Protein AF-A0A7W1ZPS2-F1 (afdb_monomer)

Mean predicted aligned error: 9.19 Å

Secondary structure (DSSP, 8-state):
-----THHHHHHHHHHHHHHHHHHSHHHHHHTHHHHHHHHHHHHHHHHHHHHHHHHHHTTS-GGGHHHHHHHHHHHHHHHHHHHHHHHHHHHHHHHHHHHHHHHHHHHHHHHHHTT------SSEEEE-SSSPEEEEEPTT-BTTBEEEEEEETT-THHHHHHSTT----TTTS-HHHHTTTEETTEEEEEEEEEETTEEEEEE-

Structure (mmCIF, N/CA/C/O backbone):
data_AF-A0A7W1ZPS2-F1
#
_entry.id   AF-A0A7W1ZPS2-F1
#
loop_
_atom_site.group_PDB
_atom_site.id
_atom_site.type_symbol
_atom_site.label_atom_id
_atom_site.label_alt_id
_atom_site.label_comp_id
_atom_site.label_asym_id
_atom_site.label_entity_id
_atom_site.label_seq_id
_atom_site.pdbx_PDB_ins_code
_atom_site.Cartn_x
_atom_site.Cartn_y
_atom_site.Cartn_z
_atom_site.occupancy
_atom_site.B_iso_or_equiv
_atom_site.auth_seq_id
_atom_site.auth_comp_id
_atom_site.auth_asym_id
_atom_site.auth_atom_id
_atom_site.pdbx_PDB_model_num
ATOM 1 N N . MET A 1 1 ? -41.459 4.592 31.901 1.00 47.53 1 MET A N 1
ATOM 2 C CA . MET A 1 1 ? -40.151 4.374 31.240 1.00 47.53 1 MET A CA 1
ATOM 3 C C . MET A 1 1 ? -39.848 5.592 30.375 1.00 47.53 1 MET A C 1
ATOM 5 O O . MET A 1 1 ? -40.521 5.786 29.376 1.00 47.53 1 MET A O 1
ATOM 9 N N . LYS A 1 2 ? -38.935 6.479 30.798 1.00 54.19 2 LYS A N 1
ATOM 10 C CA . LYS A 1 2 ? -38.535 7.654 30.001 1.00 54.19 2 LYS A CA 1
ATOM 11 C C . LYS A 1 2 ? -37.605 7.180 28.884 1.00 54.19 2 LYS A C 1
ATOM 13 O O . LYS A 1 2 ? -36.592 6.547 29.180 1.00 54.19 2 LYS A O 1
ATOM 18 N N . ASN A 1 3 ? -37.982 7.452 27.635 1.00 57.19 3 ASN A N 1
ATOM 19 C CA . ASN A 1 3 ? -37.195 7.144 26.443 1.00 57.19 3 ASN A CA 1
ATOM 20 C C . ASN A 1 3 ? -35.738 7.554 26.668 1.00 57.19 3 ASN A C 1
ATOM 22 O O . ASN A 1 3 ? -35.458 8.714 26.973 1.00 57.19 3 ASN A O 1
ATOM 26 N N . ALA A 1 4 ? -34.813 6.600 26.546 1.00 55.88 4 ALA A N 1
ATOM 27 C CA . ALA A 1 4 ? -33.403 6.942 26.470 1.00 55.88 4 ALA A CA 1
ATOM 28 C C . ALA A 1 4 ? -33.228 7.944 25.312 1.00 55.88 4 ALA A C 1
ATOM 30 O O . ALA A 1 4 ? -33.821 7.743 24.246 1.00 55.88 4 ALA A O 1
ATOM 3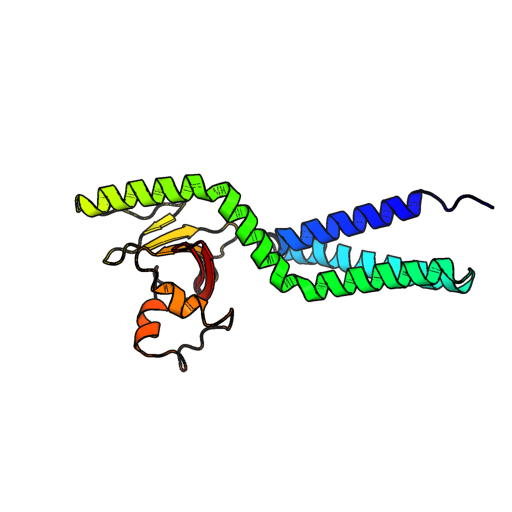1 N N . PRO A 1 5 ? -32.490 9.045 25.510 1.00 60.16 5 PRO A N 1
ATOM 32 C CA . PRO A 1 5 ? -32.446 10.110 24.527 1.00 60.16 5 PRO A CA 1
ATOM 33 C C . PRO A 1 5 ? -31.727 9.598 23.274 1.00 60.16 5 PRO A C 1
ATOM 35 O O . PRO A 1 5 ? -30.564 9.197 23.326 1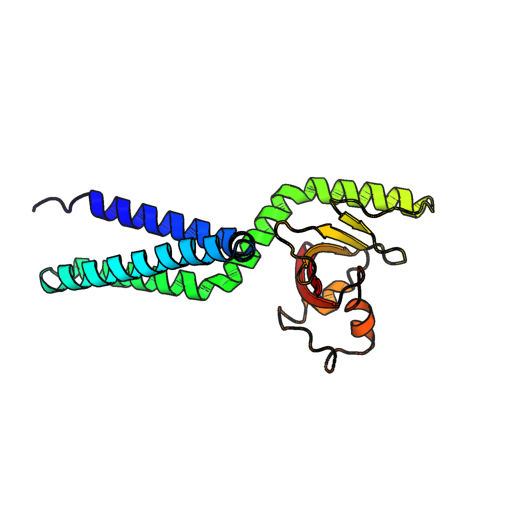.00 60.16 5 PRO A O 1
ATOM 38 N N . LYS A 1 6 ? -32.441 9.603 22.140 1.00 72.94 6 LYS A N 1
ATOM 39 C CA . LYS A 1 6 ? -31.954 9.187 20.810 1.00 72.94 6 LYS A CA 1
ATOM 40 C C . LYS A 1 6 ? -30.629 9.865 20.411 1.00 72.94 6 LYS A C 1
ATOM 42 O O . LYS A 1 6 ? -29.898 9.334 19.584 1.00 72.94 6 LYS A O 1
ATOM 47 N N . SER A 1 7 ? -30.295 10.993 21.038 1.00 74.69 7 SER A N 1
ATOM 48 C CA . SER A 1 7 ? -29.053 11.743 20.836 1.00 74.69 7 SER A CA 1
ATOM 49 C C . SER A 1 7 ? -27.778 10.960 21.174 1.00 74.69 7 SER A C 1
ATOM 51 O O . SER A 1 7 ? -26.766 11.162 20.512 1.00 74.69 7 SER A O 1
ATOM 53 N N . TYR A 1 8 ? -27.802 10.034 22.140 1.00 71.69 8 TYR A N 1
ATOM 54 C CA . TYR A 1 8 ? -26.591 9.288 22.515 1.00 71.69 8 TYR A CA 1
ATOM 55 C C . TYR A 1 8 ? -26.181 8.255 21.454 1.00 71.69 8 TYR A C 1
ATOM 57 O O . TYR A 1 8 ? -25.002 8.113 21.142 1.00 71.69 8 TYR A O 1
ATOM 65 N N . LEU A 1 9 ? -27.161 7.574 20.847 1.00 74.56 9 LEU A N 1
ATOM 66 C CA . LEU A 1 9 ? -26.912 6.614 19.765 1.00 74.56 9 LEU A CA 1
ATOM 67 C C . LEU A 1 9 ? -26.313 7.297 18.535 1.00 74.56 9 LEU A C 1
ATOM 69 O O . LEU A 1 9 ? -25.398 6.757 17.918 1.00 74.56 9 LEU A O 1
ATOM 73 N N . LEU A 1 10 ? -26.795 8.501 18.219 1.00 81.44 10 LEU A N 1
ATOM 74 C CA . LEU A 1 10 ? -26.265 9.297 17.120 1.00 81.44 10 LEU A CA 1
ATOM 75 C C . LEU A 1 10 ? -24.793 9.667 17.353 1.00 81.44 10 LEU A C 1
ATOM 77 O O . LEU A 1 10 ? -23.979 9.473 16.457 1.00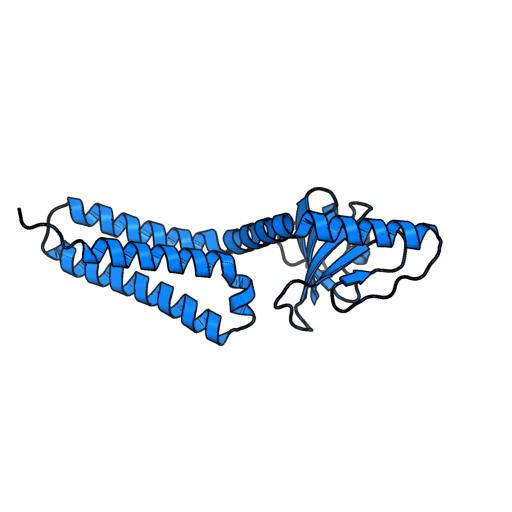 81.44 10 LEU A O 1
ATOM 81 N N . LEU A 1 11 ? -24.433 10.126 18.559 1.00 78.31 11 LEU A N 1
ATOM 82 C CA . LEU A 1 11 ? -23.049 10.491 18.898 1.00 78.31 11 LEU A CA 1
ATOM 83 C C . LEU A 1 11 ? -22.076 9.318 18.743 1.00 78.31 11 LEU A C 1
ATOM 85 O O . LEU A 1 11 ? -20.986 9.486 18.203 1.00 78.31 11 LEU A O 1
ATOM 89 N N . ILE A 1 12 ? -22.477 8.121 19.172 1.00 75.31 12 ILE A N 1
ATOM 90 C CA . ILE A 1 12 ? -21.643 6.922 19.033 1.00 75.31 12 ILE A CA 1
ATOM 91 C C . ILE A 1 12 ? -21.513 6.504 17.578 1.00 75.31 12 ILE A C 1
ATOM 93 O O . ILE A 1 12 ? -20.422 6.147 17.150 1.00 75.31 12 ILE A O 1
ATOM 97 N N . PHE A 1 13 ? -22.606 6.546 16.816 1.00 82.38 13 PHE A N 1
ATOM 98 C CA . PHE A 1 13 ? -22.560 6.203 15.401 1.00 82.38 13 PHE A CA 1
ATOM 99 C C . PHE A 1 13 ? -21.626 7.146 14.634 1.00 82.38 13 PHE A C 1
ATOM 101 O O . PHE A 1 13 ? -20.779 6.686 13.873 1.00 82.38 13 PHE A O 1
ATOM 108 N N . VAL A 1 14 ? -21.718 8.452 14.904 1.00 83.12 14 VAL A N 1
ATOM 109 C CA . VAL A 1 14 ? -20.810 9.463 14.345 1.00 83.12 14 VAL A CA 1
ATOM 110 C C . VAL A 1 14 ? -19.362 9.183 14.755 1.00 83.12 14 VAL A C 1
ATOM 112 O O . VAL A 1 14 ? -18.475 9.200 13.905 1.00 83.12 14 VAL A O 1
ATOM 115 N N . TRP A 1 15 ? -19.115 8.860 16.028 1.00 82.75 15 TRP A N 1
ATOM 116 C CA . TRP A 1 15 ? -17.775 8.525 16.512 1.00 82.75 15 TRP A CA 1
ATOM 117 C C . TRP A 1 15 ? -17.207 7.261 15.853 1.00 82.75 15 TRP A C 1
ATOM 119 O O . TRP A 1 15 ? -16.059 7.269 15.408 1.00 82.75 15 TRP A O 1
ATOM 129 N N . LEU A 1 16 ? -18.000 6.192 15.734 1.00 80.06 16 LEU A N 1
ATOM 130 C CA . LEU A 1 16 ? -17.596 4.950 15.068 1.00 80.06 16 LEU A CA 1
ATOM 131 C C . LEU A 1 16 ? -17.301 5.182 13.586 1.00 80.06 16 LEU A C 1
ATOM 133 O O . LEU A 1 16 ? -16.288 4.698 13.088 1.00 80.06 16 LEU A O 1
ATOM 137 N N . PHE A 1 17 ? -18.147 5.950 12.897 1.00 84.38 17 PHE A N 1
ATOM 138 C CA . PHE A 1 17 ? -17.939 6.306 11.497 1.00 84.38 17 PHE A CA 1
ATOM 139 C C . PHE A 1 17 ? -16.634 7.086 11.307 1.00 84.38 17 PHE A C 1
ATOM 141 O O . PHE A 1 17 ? -15.824 6.738 10.450 1.00 84.38 17 PHE A O 1
ATOM 148 N N . PHE A 1 18 ? -16.388 8.096 12.146 1.00 81.25 18 PHE A N 1
ATOM 149 C CA . PHE A 1 18 ? -15.165 8.893 12.073 1.00 81.25 18 PHE A CA 1
ATOM 150 C C . PHE A 1 18 ? -13.920 8.069 12.430 1.00 81.25 18 PHE A C 1
ATOM 152 O O . PHE A 1 18 ? -12.888 8.193 11.774 1.00 81.25 18 PHE A O 1
ATOM 159 N N . SER A 1 19 ? -14.033 7.167 13.409 1.00 76.81 19 SER A N 1
ATOM 160 C CA . SER A 1 19 ? -12.972 6.220 13.770 1.00 76.81 19 SER A CA 1
ATOM 161 C C . SER A 1 19 ? -12.640 5.282 12.611 1.00 76.81 19 SER A C 1
ATOM 163 O O . SER A 1 19 ? -11.468 5.075 12.310 1.00 76.81 19 SER A O 1
ATOM 165 N N . LEU A 1 20 ? -13.661 4.755 11.926 1.00 80.12 20 LEU A N 1
ATOM 166 C CA . LEU A 1 20 ? -13.495 3.898 10.753 1.00 80.12 20 LEU A CA 1
ATOM 167 C C . LEU A 1 20 ? -12.869 4.661 9.579 1.00 80.12 20 LEU A C 1
ATOM 169 O O . LEU A 1 20 ? -11.980 4.136 8.916 1.00 80.12 20 LEU A O 1
ATOM 173 N N . ALA A 1 21 ? -13.281 5.907 9.340 1.00 78.06 21 ALA A N 1
ATOM 174 C CA . ALA A 1 21 ? -12.668 6.748 8.318 1.00 78.06 21 ALA A CA 1
ATOM 175 C C . ALA A 1 21 ? -11.185 7.012 8.634 1.00 78.06 21 ALA A C 1
ATOM 177 O O . ALA A 1 21 ? -10.324 6.756 7.796 1.00 78.06 21 ALA A O 1
ATOM 178 N N . CYS A 1 22 ? -10.862 7.426 9.863 1.00 76.31 22 CYS A N 1
ATOM 179 C CA . CYS A 1 22 ? -9.476 7.636 10.294 1.00 76.31 22 CYS A CA 1
ATOM 180 C C . CYS A 1 22 ? -8.633 6.355 10.184 1.00 76.31 22 CYS A C 1
ATOM 182 O O . CYS A 1 22 ? -7.457 6.423 9.844 1.00 76.31 22 CYS A O 1
ATOM 184 N N . PHE A 1 23 ? -9.241 5.193 10.434 1.00 74.12 23 PHE A N 1
ATOM 185 C CA . PHE A 1 23 ? -8.616 3.879 10.292 1.00 74.12 23 PHE A CA 1
ATOM 186 C C . PHE A 1 23 ? -8.322 3.496 8.835 1.00 74.12 23 PHE A C 1
ATOM 188 O O . PHE A 1 23 ? -7.293 2.892 8.552 1.00 74.12 23 PHE A O 1
ATOM 195 N N . ILE A 1 24 ? -9.213 3.834 7.899 1.00 71.62 24 ILE A N 1
ATOM 196 C CA . ILE A 1 24 ? -9.021 3.552 6.467 1.00 71.62 24 ILE A CA 1
ATOM 197 C C . ILE A 1 24 ? -7.974 4.497 5.859 1.00 71.62 24 ILE A C 1
ATOM 199 O O . ILE A 1 24 ? -7.186 4.081 5.010 1.00 71.62 24 ILE A O 1
ATOM 203 N N . PHE A 1 25 ? -7.949 5.758 6.301 1.00 72.38 25 PHE A N 1
ATOM 204 C CA . PHE A 1 25 ? -7.093 6.813 5.747 1.00 72.38 25 PHE A CA 1
ATOM 205 C C . PHE A 1 25 ? -5.853 7.121 6.594 1.00 72.38 25 PHE A C 1
ATOM 207 O O . PHE A 1 25 ? -5.193 8.134 6.366 1.00 72.38 25 PHE A O 1
ATOM 214 N N . SER A 1 26 ? -5.497 6.264 7.554 1.00 72.06 26 SER A N 1
ATOM 215 C CA . SER A 1 26 ? -4.405 6.540 8.494 1.00 72.06 26 SER A CA 1
ATOM 216 C C . SER A 1 26 ? -3.068 6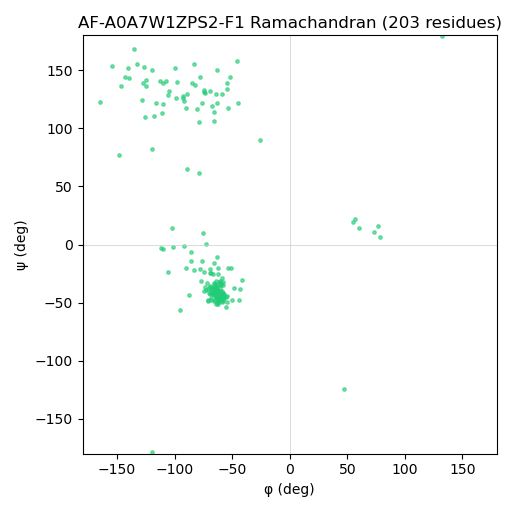.800 7.816 1.00 72.06 26 SER A C 1
ATOM 218 O O . SER A 1 26 ? -2.317 7.649 8.279 1.00 72.06 26 SER A O 1
ATOM 220 N N . HIS A 1 27 ? -2.779 6.125 6.705 1.00 66.31 27 HIS A N 1
ATOM 221 C CA . HIS A 1 27 ? -1.539 6.337 5.964 1.00 66.31 27 HIS A CA 1
ATOM 222 C C . HIS A 1 27 ? -1.454 7.741 5.347 1.00 66.31 27 HIS A C 1
ATOM 224 O O . HIS A 1 27 ? -0.466 8.434 5.541 1.00 66.31 27 HIS A O 1
ATOM 230 N N . GLU A 1 28 ? -2.505 8.189 4.658 1.00 67.69 28 GLU A N 1
ATOM 231 C CA . GLU A 1 28 ? -2.569 9.528 4.046 1.00 67.69 28 GLU A CA 1
ATOM 232 C C . GLU A 1 28 ? -2.534 10.628 5.115 1.00 67.69 28 GLU A C 1
ATOM 234 O O . GLU A 1 28 ? -1.894 11.667 4.958 1.00 67.69 28 GLU A O 1
ATOM 239 N N . LEU A 1 29 ? -3.204 10.376 6.243 1.00 66.94 29 LEU A N 1
ATOM 240 C CA . LEU A 1 29 ? -3.208 11.281 7.383 1.00 66.94 29 LEU A CA 1
ATOM 241 C C . LEU A 1 29 ? -1.827 11.386 8.031 1.00 66.94 29 LEU A C 1
ATOM 243 O O . LEU A 1 29 ? -1.463 12.473 8.460 1.00 66.94 29 LEU A O 1
ATOM 247 N N . LEU A 1 30 ? -1.053 10.298 8.114 1.00 65.44 30 LEU A N 1
ATOM 248 C CA . LEU A 1 30 ? 0.286 10.313 8.722 1.00 65.44 30 LEU A CA 1
ATOM 249 C C . LEU A 1 30 ? 1.267 11.204 7.958 1.00 65.44 30 LEU A C 1
ATOM 251 O O . LEU A 1 30 ? 2.132 11.824 8.572 1.00 65.44 30 LEU A O 1
ATOM 255 N N . VAL A 1 31 ? 1.095 11.307 6.643 1.00 63.69 31 VAL A N 1
ATOM 256 C CA . VAL A 1 31 ? 1.881 12.203 5.785 1.00 63.69 31 VAL A CA 1
ATOM 257 C C . VAL A 1 31 ? 1.588 13.658 6.140 1.00 63.69 31 VAL A C 1
ATOM 259 O O . VAL A 1 31 ? 2.491 14.484 6.247 1.00 63.69 31 VAL A O 1
ATOM 262 N N . MET A 1 32 ? 0.324 13.959 6.433 1.00 73.31 32 MET A N 1
ATOM 263 C CA . MET A 1 32 ? -0.092 15.217 7.043 1.00 73.31 32 MET A CA 1
ATOM 264 C C . MET A 1 32 ? -0.067 15.100 8.569 1.00 73.31 32 MET A C 1
ATOM 266 O O . MET A 1 32 ? -1.111 15.194 9.219 1.00 73.31 32 MET A O 1
ATOM 270 N N . TRP A 1 33 ? 1.120 14.907 9.153 1.00 66.75 33 TRP A N 1
ATOM 271 C CA . TRP A 1 33 ? 1.285 14.608 10.582 1.00 66.75 33 TRP A CA 1
ATOM 272 C C . TRP A 1 33 ? 0.412 15.449 11.549 1.00 66.75 33 TRP A C 1
ATOM 274 O O . TRP A 1 33 ? -0.132 14.852 12.482 1.00 66.75 33 TRP A O 1
ATOM 284 N N . PRO A 1 34 ? 0.159 16.768 11.350 1.00 74.44 34 PRO A N 1
ATOM 285 C CA . PRO A 1 34 ? -0.708 17.531 12.250 1.00 74.44 34 PRO A CA 1
ATOM 286 C C . PRO A 1 34 ? -2.179 17.111 12.139 1.00 74.44 34 PRO A C 1
ATOM 288 O O . PRO A 1 34 ? -2.896 17.064 13.138 1.00 74.44 34 PRO A O 1
ATOM 291 N N . VAL A 1 35 ? -2.629 16.772 10.928 1.00 73.88 35 VAL A N 1
ATOM 292 C CA . VAL A 1 35 ? -3.992 16.303 10.650 1.00 73.88 35 VAL A CA 1
ATOM 293 C C . VAL A 1 35 ? -4.186 14.905 11.227 1.00 73.88 35 VAL A C 1
ATOM 295 O O . VAL A 1 35 ? -5.203 14.666 11.872 1.00 73.88 35 VAL A O 1
ATOM 298 N N . ALA A 1 36 ? -3.199 14.010 11.096 1.00 73.06 36 ALA A N 1
ATOM 299 C CA . ALA A 1 36 ? -3.213 12.731 11.807 1.00 73.06 36 ALA A CA 1
ATOM 300 C C . ALA A 1 36 ? -3.360 12.934 13.317 1.00 73.06 36 ALA A C 1
ATOM 302 O O . ALA A 1 36 ? -4.280 12.378 13.916 1.00 73.06 36 ALA A O 1
ATOM 303 N N . VAL A 1 37 ? -2.501 13.750 13.935 1.00 76.19 37 VAL A N 1
ATOM 304 C CA . VAL A 1 37 ? -2.561 14.008 15.382 1.00 76.19 37 VAL A CA 1
ATOM 305 C C . VAL A 1 37 ? -3.927 14.565 15.789 1.00 76.19 37 VAL A C 1
ATOM 307 O O . VAL A 1 37 ? -4.499 14.096 16.771 1.00 76.19 37 VAL A O 1
ATOM 310 N N . ALA A 1 38 ? -4.497 15.497 15.021 1.00 79.56 38 ALA A N 1
ATOM 311 C CA . ALA A 1 38 ? -5.823 16.049 15.290 1.00 79.56 38 ALA A CA 1
ATOM 312 C C . ALA A 1 38 ? -6.941 14.999 15.152 1.00 79.56 38 ALA A C 1
ATOM 314 O O . ALA A 1 38 ? -7.777 14.859 16.049 1.00 79.56 38 ALA A O 1
ATOM 315 N N . CYS A 1 39 ? -6.950 14.229 14.061 1.00 77.50 39 CYS A N 1
ATOM 316 C CA . CYS A 1 39 ? -7.939 13.184 13.803 1.00 77.50 39 CYS A CA 1
ATOM 317 C C . CYS A 1 39 ? -7.882 12.080 14.863 1.00 77.50 39 CYS A C 1
ATOM 319 O O . CYS A 1 39 ? -8.898 11.759 15.482 1.00 77.50 39 CYS A O 1
ATOM 321 N N . PHE A 1 40 ? -6.692 11.541 15.132 1.00 76.06 40 PHE A N 1
ATOM 322 C CA . PHE A 1 40 ? -6.510 10.477 16.116 1.00 76.06 40 PHE A CA 1
ATOM 323 C C . PHE A 1 40 ? -6.691 10.971 17.541 1.00 76.06 40 PHE A C 1
ATOM 325 O O . PHE A 1 40 ? -7.334 10.288 18.334 1.00 76.06 40 PHE A O 1
ATOM 332 N N . GLY A 1 41 ? -6.218 12.179 17.846 1.00 80.62 41 GLY A N 1
ATOM 333 C CA . GLY A 1 41 ? -6.474 12.843 19.117 1.00 80.62 41 GLY A CA 1
ATOM 334 C C . GLY A 1 41 ? -7.972 12.981 19.372 1.00 80.62 41 GLY A C 1
ATOM 335 O O . GLY A 1 41 ? -8.446 12.599 20.436 1.00 80.62 41 GLY A O 1
ATOM 336 N N . THR A 1 42 ? -8.743 13.419 18.376 1.00 80.44 42 THR A N 1
ATOM 337 C CA . THR A 1 42 ? -10.199 13.585 18.505 1.00 80.44 42 THR A CA 1
ATOM 338 C C . THR A 1 42 ? -10.919 12.244 18.653 1.00 80.44 42 THR A C 1
ATOM 340 O O . THR A 1 42 ? -11.803 12.119 19.500 1.00 80.44 42 THR A O 1
ATOM 343 N N . VAL A 1 43 ? -10.525 11.215 17.894 1.00 80.50 43 VAL A N 1
ATOM 344 C CA . VAL A 1 43 ? -11.075 9.856 18.044 1.00 80.50 43 VAL A CA 1
ATOM 345 C C . VAL A 1 43 ? -10.782 9.301 19.439 1.00 80.50 43 VAL A C 1
ATOM 347 O O . VAL A 1 43 ? -11.692 8.793 20.097 1.00 80.50 43 VAL A O 1
ATOM 350 N N . TYR A 1 44 ? -9.543 9.433 19.914 1.00 80.31 44 TYR A N 1
ATOM 351 C CA . TYR A 1 44 ? -9.111 8.877 21.193 1.00 80.31 44 TYR A CA 1
ATOM 352 C C . TYR A 1 44 ? -9.726 9.626 22.379 1.00 80.31 44 TYR A C 1
ATOM 354 O O . TYR A 1 44 ? -10.304 9.001 23.267 1.00 80.31 44 TYR A O 1
ATOM 362 N N . LEU A 1 45 ? -9.682 10.963 22.368 1.00 83.81 45 LEU A N 1
ATOM 363 C CA . LEU A 1 45 ? -10.303 11.805 23.394 1.00 83.81 45 LEU A CA 1
ATOM 364 C C . LEU A 1 45 ? -11.828 11.667 23.386 1.00 83.81 45 LEU A C 1
ATOM 366 O O . LEU A 1 45 ? -12.436 11.602 24.451 1.00 83.81 45 LEU A O 1
ATOM 370 N N . GLY A 1 46 ? -12.447 11.555 22.207 1.00 80.19 46 GLY A N 1
ATOM 371 C CA . GLY A 1 46 ? -13.878 11.289 22.067 1.00 80.19 46 GLY A CA 1
ATOM 372 C C . GLY A 1 46 ? -14.274 9.931 22.650 1.00 80.19 46 GLY A C 1
ATOM 373 O O . GLY A 1 46 ? -15.231 9.848 23.418 1.00 80.19 46 GLY A O 1
ATOM 374 N N . GLY A 1 47 ? -13.499 8.880 22.360 1.00 77.94 47 GLY A N 1
ATOM 375 C CA . GLY A 1 47 ? -13.704 7.542 22.920 1.00 77.94 47 GLY A CA 1
ATOM 376 C C . GLY A 1 47 ? -13.518 7.515 24.439 1.00 77.94 47 GLY A C 1
ATOM 377 O O . GLY A 1 47 ? -14.370 6.995 25.158 1.00 77.94 47 GLY A O 1
ATOM 378 N N . LEU A 1 48 ? -12.454 8.150 24.943 1.00 79.94 48 LEU A N 1
ATOM 379 C CA . LEU A 1 48 ? -12.201 8.303 26.378 1.00 79.94 48 LEU A CA 1
ATOM 380 C C . LEU A 1 48 ? -13.344 9.066 27.064 1.00 79.94 48 LEU A C 1
ATOM 382 O O . LEU A 1 48 ? -13.851 8.621 28.093 1.00 79.94 48 LEU A O 1
ATOM 386 N N . GLY A 1 49 ? -13.787 10.177 26.472 1.00 82.38 49 GLY A N 1
ATOM 387 C CA . GLY A 1 49 ? -14.905 10.977 26.962 1.00 82.38 49 GLY A CA 1
ATOM 388 C C . GLY A 1 49 ? -16.203 10.173 27.025 1.00 82.38 49 GLY A C 1
ATOM 389 O O . GLY A 1 49 ? -16.891 10.212 28.043 1.00 82.38 49 GLY A O 1
ATOM 390 N N . LEU A 1 50 ? -16.506 9.377 25.992 1.00 79.00 50 LEU A N 1
ATOM 391 C CA . LEU A 1 50 ? -17.660 8.471 25.977 1.00 79.00 50 LEU A CA 1
ATOM 392 C C . LEU A 1 50 ? -17.562 7.386 27.059 1.00 79.00 50 LEU A C 1
ATOM 394 O O . LEU A 1 50 ? -18.569 7.100 27.713 1.00 79.00 50 LEU A O 1
ATOM 398 N N . CYS A 1 51 ? -16.371 6.826 27.288 1.00 76.12 51 CYS A N 1
ATOM 399 C CA . CYS A 1 51 ? -16.119 5.856 28.355 1.00 76.12 51 CYS A CA 1
ATOM 400 C C . CYS A 1 51 ? -16.326 6.475 29.743 1.00 76.12 51 CYS A C 1
ATOM 402 O O . CYS A 1 51 ? -17.086 5.930 30.540 1.00 76.12 51 CYS A O 1
ATOM 404 N N . VAL A 1 52 ? -15.715 7.632 30.027 1.00 81.06 52 VAL A N 1
ATOM 405 C CA . VAL A 1 52 ? -15.864 8.340 31.313 1.00 81.06 52 VAL A CA 1
ATOM 406 C C . VAL A 1 52 ? -17.320 8.736 31.540 1.00 81.06 52 VAL A C 1
ATOM 408 O O . VAL A 1 52 ? -17.886 8.443 32.594 1.00 81.06 52 VAL A O 1
ATOM 411 N N . TYR A 1 53 ? -17.958 9.340 30.536 1.00 78.81 53 TYR A N 1
ATOM 412 C CA . TYR A 1 53 ? -19.360 9.740 30.598 1.00 78.81 53 TYR A CA 1
ATOM 413 C C . TYR A 1 53 ? -20.284 8.544 30.851 1.00 78.81 53 TYR A C 1
ATOM 415 O O . TYR A 1 53 ? -21.180 8.601 31.697 1.00 78.81 53 TYR A O 1
ATOM 423 N N . GLY A 1 54 ? -20.039 7.426 30.166 1.00 72.44 54 GLY A N 1
ATOM 424 C CA . GLY A 1 54 ? -20.780 6.197 30.391 1.00 72.44 54 GLY A CA 1
ATOM 425 C C . GLY A 1 54 ? -20.530 5.608 31.783 1.00 72.44 54 GLY A C 1
ATOM 426 O O . GLY A 1 54 ? -21.499 5.222 32.436 1.00 72.44 54 GLY A O 1
ATOM 427 N N . CYS A 1 55 ? -19.289 5.598 32.289 1.00 73.88 55 CYS A N 1
ATOM 428 C CA . CYS A 1 55 ? -18.963 5.159 33.651 1.00 73.88 55 CYS A CA 1
ATOM 429 C C . CYS A 1 55 ? -19.736 5.974 34.698 1.00 73.88 55 CYS A C 1
ATOM 431 O O . CYS A 1 55 ? -20.423 5.387 35.540 1.00 73.88 55 CYS A O 1
ATOM 433 N N . LEU A 1 56 ? -19.730 7.307 34.576 1.00 78.38 56 LEU A N 1
ATOM 434 C CA . LEU A 1 56 ? -20.486 8.217 35.445 1.00 78.38 56 LEU A CA 1
ATOM 435 C C . LEU A 1 56 ? -21.999 7.941 35.400 1.00 78.38 56 LEU A C 1
ATOM 437 O O . LEU A 1 56 ? -22.663 7.930 36.437 1.00 78.38 56 LEU A O 1
ATOM 441 N N . LEU A 1 57 ? -22.552 7.654 34.216 1.00 71.19 57 LEU A N 1
ATOM 442 C CA . LEU A 1 57 ? -23.963 7.284 34.051 1.00 71.19 57 LEU A CA 1
ATOM 443 C C . LEU A 1 57 ? -24.295 5.879 34.573 1.00 71.19 57 LEU A C 1
ATOM 445 O O . LEU A 1 57 ? -25.416 5.641 35.031 1.00 71.19 57 LEU A O 1
ATOM 449 N N . SER A 1 58 ? -23.355 4.937 34.477 1.00 66.94 58 SER A N 1
ATOM 450 C CA . SER A 1 58 ? -23.525 3.547 34.913 1.00 66.94 58 SER A CA 1
ATOM 451 C C . SER A 1 58 ? -23.486 3.399 36.430 1.00 66.94 58 SER A C 1
ATOM 453 O O . SER A 1 58 ? -24.108 2.486 36.966 1.00 66.94 58 SER A O 1
ATOM 455 N N . TRP A 1 59 ? -22.852 4.345 37.129 1.00 67.50 59 TRP A N 1
ATOM 456 C CA . TRP A 1 59 ? -22.844 4.387 38.590 1.00 67.50 59 TRP A CA 1
ATOM 457 C C . TRP A 1 59 ? -24.253 4.559 39.183 1.00 67.50 59 TRP A C 1
ATOM 459 O O . TRP A 1 59 ? -24.483 4.214 40.338 1.00 67.50 59 TRP A O 1
ATOM 469 N N . LYS A 1 60 ? -25.217 5.046 38.385 1.00 62.62 60 LYS A N 1
ATOM 470 C CA . LYS A 1 60 ? -26.603 5.285 38.812 1.00 62.62 60 LYS A CA 1
ATOM 471 C C . LYS A 1 60 ? -27.653 4.358 38.178 1.00 62.62 60 LYS A C 1
ATOM 473 O O . LYS A 1 60 ? -28.826 4.504 38.510 1.00 62.62 60 LYS A O 1
ATOM 478 N N . VAL A 1 61 ? -27.312 3.446 37.252 1.00 56.12 61 VAL A N 1
ATOM 479 C CA . VAL A 1 61 ? -28.329 2.733 36.438 1.00 56.12 61 VAL A CA 1
ATOM 480 C C . VAL A 1 61 ? -27.987 1.256 36.156 1.00 56.12 61 VAL A C 1
ATOM 482 O O . VAL A 1 61 ? -26.837 0.898 35.930 1.00 56.12 61 VAL A O 1
ATOM 485 N N . ALA A 1 62 ? -29.038 0.422 36.132 1.00 62.91 62 ALA A N 1
ATOM 486 C CA . ALA A 1 62 ? -29.080 -1.040 35.998 1.00 62.91 62 ALA A CA 1
ATOM 487 C C . ALA A 1 62 ? -28.200 -1.692 34.901 1.00 62.91 62 ALA A C 1
ATOM 489 O O . ALA A 1 62 ? -27.877 -1.096 33.869 1.00 62.91 62 ALA A O 1
ATOM 490 N N . ALA A 1 63 ? -27.918 -2.988 35.107 1.00 63.22 63 ALA A N 1
ATOM 491 C CA . ALA A 1 63 ? -27.003 -3.873 34.368 1.00 63.22 63 ALA A CA 1
ATOM 492 C C . ALA A 1 63 ? -26.996 -3.750 32.828 1.00 63.22 63 ALA A C 1
ATOM 494 O O . ALA A 1 63 ? -25.943 -3.902 32.212 1.00 63.22 63 ALA A O 1
ATOM 495 N N . LYS A 1 64 ? -28.122 -3.396 32.194 1.00 62.38 64 LYS A N 1
ATOM 496 C CA . LYS A 1 64 ? -28.239 -3.234 30.731 1.00 62.38 64 LYS A CA 1
ATOM 497 C C . LYS A 1 64 ? -27.334 -2.131 30.148 1.00 62.38 64 LYS A C 1
ATOM 499 O O . LYS A 1 64 ? -26.964 -2.211 28.982 1.00 62.38 64 LYS A O 1
ATOM 504 N N . ARG A 1 65 ? -26.951 -1.115 30.939 1.00 67.00 65 ARG A N 1
ATOM 505 C CA . ARG A 1 65 ? -26.014 -0.053 30.504 1.00 67.00 65 ARG A CA 1
ATOM 506 C C . ARG A 1 65 ? -24.535 -0.446 30.620 1.00 67.00 65 ARG A C 1
ATOM 508 O O . ARG A 1 65 ? -23.722 0.113 29.891 1.00 67.00 65 ARG A O 1
ATOM 515 N N . ARG A 1 66 ? -24.181 -1.430 31.461 1.00 69.25 66 ARG A N 1
ATOM 516 C CA . ARG A 1 66 ? -22.797 -1.938 31.576 1.00 69.25 66 ARG A CA 1
ATOM 517 C C . ARG A 1 66 ? -22.352 -2.693 30.325 1.00 69.25 66 ARG A C 1
ATOM 519 O O . ARG A 1 66 ? -21.239 -2.476 29.861 1.00 69.25 66 ARG A O 1
ATOM 526 N N . SER A 1 67 ? -23.229 -3.512 29.742 1.00 70.81 67 SER A N 1
ATOM 527 C CA . SER A 1 67 ? -22.939 -4.225 28.487 1.00 70.81 67 SER A CA 1
ATOM 528 C C . SER A 1 67 ? -22.597 -3.268 27.345 1.00 70.81 67 SER A C 1
ATOM 530 O O . SER A 1 67 ? -21.771 -3.578 26.495 1.00 70.81 67 SER A O 1
ATOM 532 N N . PHE A 1 68 ? -23.198 -2.079 27.351 1.00 69.12 68 PHE A N 1
ATOM 533 C CA . PHE A 1 68 ? -22.983 -1.077 26.316 1.00 69.12 68 PHE A CA 1
ATOM 534 C C . PHE A 1 68 ? -21.618 -0.375 26.442 1.00 69.12 68 PHE A C 1
ATOM 536 O O . PHE A 1 68 ? -20.937 -0.167 25.443 1.00 69.12 68 PHE A O 1
ATOM 543 N N . LEU A 1 69 ? -21.180 -0.071 27.669 1.00 70.75 69 LEU A N 1
ATOM 544 C CA . LEU A 1 69 ? -19.828 0.439 27.942 1.00 70.75 69 LEU A CA 1
ATOM 545 C C . LEU A 1 69 ? -18.741 -0.556 27.547 1.00 70.75 69 LEU A C 1
ATOM 547 O O . LEU A 1 69 ? -17.746 -0.176 26.938 1.00 70.75 69 LEU A O 1
ATOM 551 N N . LEU A 1 70 ? -18.960 -1.833 27.865 1.00 74.62 70 LEU A N 1
ATOM 552 C CA . LEU A 1 70 ? -18.088 -2.918 27.429 1.00 74.62 70 LEU A CA 1
ATOM 553 C C . LEU A 1 70 ? -17.985 -2.962 25.904 1.00 74.62 70 LEU A C 1
ATOM 555 O O . LEU A 1 70 ? -16.882 -3.083 25.386 1.00 74.62 70 LEU A O 1
ATOM 559 N N . LEU A 1 71 ? -19.095 -2.781 25.183 1.00 77.81 71 LEU A N 1
ATOM 560 C CA . LEU A 1 71 ? -19.081 -2.746 23.720 1.00 77.81 71 LEU A CA 1
ATOM 561 C C . LEU A 1 71 ? -18.242 -1.577 23.174 1.00 77.81 71 LEU A C 1
ATOM 563 O O . LEU A 1 71 ? -17.457 -1.775 22.252 1.00 77.81 71 LEU A O 1
ATOM 567 N N . ALA A 1 72 ? -18.371 -0.379 23.755 1.00 72.12 72 ALA A N 1
ATOM 568 C CA . ALA A 1 72 ? -17.583 0.790 23.356 1.00 72.12 72 ALA A CA 1
ATOM 569 C C . ALA A 1 72 ? -16.083 0.604 23.643 1.00 72.12 72 ALA A C 1
ATOM 571 O O . ALA A 1 72 ? -15.246 0.939 22.807 1.00 72.12 72 ALA A O 1
ATOM 572 N N . PHE A 1 73 ? -15.744 0.015 24.793 1.00 75.88 73 PHE A N 1
ATOM 573 C CA . PHE A 1 73 ? -14.360 -0.272 25.164 1.00 75.88 73 PHE A CA 1
ATOM 574 C C . PHE A 1 73 ? -13.739 -1.345 24.262 1.00 75.88 73 PHE A C 1
ATOM 576 O O . PHE A 1 73 ? -12.615 -1.187 23.792 1.00 75.88 73 PHE A O 1
ATOM 583 N N . VAL A 1 74 ? -14.494 -2.406 23.961 1.00 81.12 74 VAL A N 1
ATOM 584 C CA . VAL A 1 74 ? -14.094 -3.441 22.999 1.00 81.12 74 VAL A CA 1
ATOM 585 C C . VAL A 1 74 ? -13.917 -2.836 21.609 1.00 81.12 74 VAL A C 1
ATOM 587 O O . VAL A 1 74 ? -12.923 -3.131 20.956 1.00 81.12 74 VAL A O 1
ATOM 590 N N . ALA A 1 75 ? -14.815 -1.951 21.168 1.00 76.56 75 ALA A N 1
ATOM 591 C CA . ALA A 1 75 ? -14.687 -1.269 19.884 1.00 76.56 75 ALA A CA 1
ATOM 592 C C . ALA A 1 75 ? -13.420 -0.403 19.818 1.00 76.56 75 ALA A C 1
ATOM 594 O O . ALA A 1 75 ? -12.682 -0.519 18.846 1.00 76.56 75 ALA A O 1
ATOM 595 N N . LEU A 1 76 ? -13.136 0.394 20.858 1.00 74.31 76 LEU A N 1
ATOM 596 C CA . LEU A 1 76 ? -11.915 1.205 20.961 1.00 74.31 76 LEU A CA 1
ATOM 597 C C . LEU A 1 76 ? -10.649 0.336 20.946 1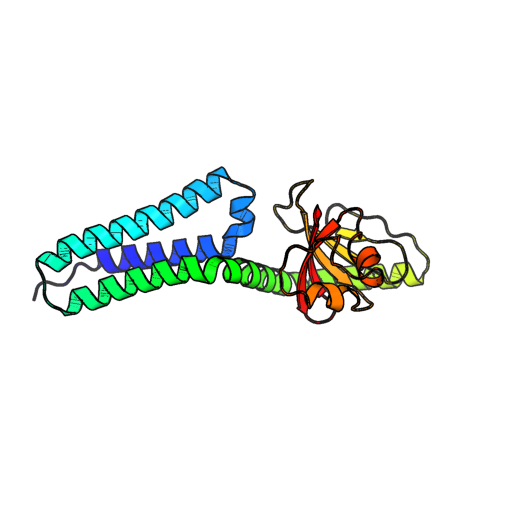.00 74.31 76 LEU A C 1
ATOM 599 O O . LEU A 1 76 ? -9.674 0.644 20.261 1.00 74.31 76 LEU A O 1
ATOM 603 N N . PHE A 1 77 ? -10.661 -0.765 21.697 1.00 79.44 77 PHE A N 1
ATOM 604 C CA . PHE A 1 77 ? -9.539 -1.695 21.736 1.00 79.44 77 PHE A CA 1
ATOM 605 C C . PHE A 1 77 ? -9.323 -2.366 20.375 1.00 79.44 77 PHE A C 1
ATOM 607 O O . PHE A 1 77 ? -8.188 -2.469 19.911 1.00 79.44 77 PHE A O 1
ATOM 614 N N . LEU A 1 78 ? -10.405 -2.764 19.699 1.00 77.81 78 LEU A N 1
ATOM 615 C CA . LEU A 1 78 ? -10.350 -3.331 18.355 1.00 77.81 78 LEU A CA 1
ATOM 616 C C . LEU A 1 78 ? -9.822 -2.323 17.330 1.00 77.81 78 LEU A C 1
ATOM 618 O O . LEU A 1 78 ? -9.005 -2.717 16.507 1.00 77.81 78 LEU A O 1
ATOM 622 N N . THR A 1 79 ? -10.195 -1.039 17.377 1.00 70.88 79 THR A N 1
ATOM 623 C CA . THR A 1 79 ? -9.638 -0.039 16.443 1.00 70.88 79 THR A CA 1
ATOM 624 C C . THR A 1 79 ? -8.130 0.127 16.604 1.00 70.88 79 THR A C 1
ATOM 626 O O . THR A 1 79 ? -7.421 0.187 15.599 1.00 70.88 79 THR A O 1
ATOM 629 N N . VAL A 1 80 ? -7.617 0.140 17.839 1.00 71.44 80 VAL A N 1
ATOM 630 C CA . VAL A 1 80 ? -6.166 0.206 18.094 1.00 71.44 80 VAL A CA 1
ATOM 631 C C . VAL A 1 80 ? -5.472 -1.088 17.659 1.00 71.44 80 VAL A C 1
ATOM 633 O O . VAL A 1 80 ? -4.471 -1.045 16.944 1.00 71.44 80 VAL A O 1
ATOM 636 N N . ALA A 1 81 ? -6.016 -2.247 18.040 1.00 73.75 81 ALA A N 1
ATOM 637 C CA . ALA A 1 81 ? -5.432 -3.550 17.721 1.00 73.75 81 ALA A CA 1
ATOM 638 C C . ALA A 1 81 ? -5.411 -3.832 16.209 1.00 73.75 81 ALA A C 1
ATOM 640 O O . ALA A 1 81 ? -4.458 -4.417 15.691 1.00 73.75 81 ALA A O 1
ATOM 641 N N . LEU A 1 82 ? -6.444 -3.393 15.489 1.00 71.69 82 LEU A N 1
ATOM 642 C CA . LEU A 1 82 ? -6.579 -3.619 14.054 1.00 71.69 82 LEU A CA 1
ATOM 643 C C . LEU A 1 82 ? -5.864 -2.562 13.213 1.00 71.69 82 LEU A C 1
ATOM 645 O O . LEU A 1 82 ? -5.805 -2.725 11.998 1.00 71.69 82 LEU A O 1
ATOM 649 N N . TRP A 1 83 ? -5.316 -1.495 13.806 1.00 68.69 83 TRP A N 1
ATOM 650 C CA . TRP A 1 83 ? -4.756 -0.355 13.066 1.00 68.69 83 TRP A CA 1
ATOM 651 C C . TRP A 1 83 ? -3.784 -0.777 11.963 1.00 68.69 83 TRP A C 1
ATOM 653 O O . TRP A 1 83 ? -3.883 -0.352 10.813 1.00 68.69 83 TRP A O 1
ATOM 663 N N . LYS A 1 84 ? -2.849 -1.673 12.304 1.00 65.31 84 LYS A N 1
ATOM 664 C CA . LYS A 1 84 ? -1.856 -2.186 11.351 1.00 65.31 84 LYS A CA 1
ATOM 665 C C . LYS A 1 84 ? -2.508 -2.926 10.178 1.00 65.31 84 LYS A C 1
ATOM 667 O O . LYS A 1 84 ? -1.989 -2.873 9.068 1.00 65.31 84 LYS A O 1
ATOM 672 N N . GLN A 1 85 ? -3.640 -3.591 10.411 1.00 69.62 85 GLN A N 1
ATOM 673 C CA . GLN A 1 85 ? -4.404 -4.279 9.369 1.00 69.62 85 GLN A CA 1
ATOM 674 C C . GLN A 1 85 ? -5.221 -3.298 8.516 1.00 69.62 85 GLN A C 1
ATOM 676 O O . GLN A 1 85 ? -5.375 -3.530 7.319 1.00 69.62 85 GLN A O 1
ATOM 681 N N . GLY A 1 86 ? -5.685 -2.186 9.096 1.00 69.62 86 GLY A N 1
ATOM 682 C CA . GLY A 1 86 ? -6.428 -1.138 8.390 1.00 69.62 86 GLY A CA 1
ATOM 683 C C . GLY A 1 86 ? -5.666 -0.544 7.218 1.00 69.62 86 GLY A C 1
ATOM 684 O O . GLY A 1 86 ? -6.199 -0.483 6.112 1.00 69.62 86 GLY A O 1
ATOM 685 N N . ASN A 1 87 ? -4.382 -0.242 7.425 1.00 72.88 87 ASN A N 1
ATOM 686 C CA . ASN A 1 87 ? -3.500 0.224 6.355 1.00 72.88 87 ASN A CA 1
ATOM 687 C C . ASN A 1 87 ? -3.465 -0.756 5.170 1.00 72.88 87 ASN A C 1
ATOM 689 O O . ASN A 1 87 ? -3.595 -0.342 4.023 1.00 72.88 87 ASN A O 1
ATOM 693 N N . TYR A 1 88 ? -3.346 -2.061 5.430 1.00 78.88 88 TYR A N 1
ATOM 694 C CA . TYR A 1 88 ? -3.324 -3.067 4.364 1.00 78.88 88 TYR A CA 1
ATOM 695 C C . TYR A 1 88 ? -4.663 -3.158 3.619 1.00 78.88 88 TYR A C 1
ATOM 697 O O . TYR A 1 88 ? -4.685 -3.263 2.392 1.00 78.88 88 TYR A O 1
ATOM 705 N N . VAL A 1 89 ? -5.788 -3.070 4.338 1.00 82.00 89 VAL A N 1
ATOM 706 C CA . VAL A 1 89 ? -7.126 -3.055 3.725 1.00 82.00 89 VAL A CA 1
ATOM 707 C C . VAL A 1 89 ? -7.314 -1.814 2.852 1.00 82.00 89 VAL A C 1
ATOM 709 O O . VAL A 1 89 ? -7.779 -1.941 1.720 1.00 82.00 89 VAL A O 1
ATOM 712 N N . GLY A 1 90 ? -6.914 -0.634 3.333 1.00 82.81 90 GLY A N 1
ATOM 713 C CA . GLY A 1 90 ? -6.963 0.605 2.554 1.00 82.81 90 GLY A CA 1
ATOM 714 C C . GLY A 1 90 ? -6.148 0.497 1.264 1.00 82.81 90 GLY A C 1
ATOM 715 O O . GLY A 1 90 ? -6.639 0.844 0.186 1.00 82.81 90 GLY A O 1
ATOM 716 N N . VAL A 1 91 ? -4.948 -0.088 1.354 1.00 86.50 91 VAL A N 1
ATOM 717 C CA . VAL A 1 91 ? -4.100 -0.345 0.185 1.00 86.50 91 VAL A CA 1
ATOM 718 C C . VAL A 1 91 ? -4.797 -1.268 -0.817 1.00 86.50 91 VAL A C 1
ATOM 720 O O . VAL A 1 91 ? -4.875 -0.954 -2.004 1.00 86.50 91 VAL A O 1
ATOM 723 N N . GLN A 1 92 ? -5.366 -2.377 -0.340 1.00 89.81 92 GLN A N 1
ATOM 724 C CA . GLN A 1 92 ? -6.099 -3.338 -1.168 1.00 89.81 92 GLN A CA 1
ATOM 725 C C . GLN A 1 92 ? -7.305 -2.710 -1.876 1.00 89.81 92 GLN A C 1
ATOM 727 O O . GLN A 1 92 ? -7.527 -2.964 -3.061 1.00 89.81 92 GLN A O 1
ATOM 732 N N . VAL A 1 93 ? -8.081 -1.878 -1.176 1.00 88.88 93 VAL A N 1
ATOM 733 C CA . VAL A 1 93 ? -9.240 -1.187 -1.758 1.00 88.88 93 VAL A CA 1
ATOM 734 C C . VAL A 1 93 ? -8.797 -0.243 -2.874 1.00 88.88 93 VAL A C 1
ATOM 736 O O . VAL A 1 93 ? -9.321 -0.335 -3.984 1.00 88.88 93 VAL A O 1
ATOM 739 N N . ARG A 1 94 ? -7.799 0.614 -2.629 1.00 87.31 94 ARG A N 1
ATOM 740 C CA . ARG A 1 94 ? -7.328 1.563 -3.650 1.00 87.31 94 ARG A CA 1
ATOM 741 C C . ARG A 1 94 ? -6.662 0.846 -4.828 1.00 87.31 94 ARG A C 1
ATOM 743 O O . ARG A 1 94 ? -6.930 1.222 -5.967 1.00 87.31 94 ARG A O 1
ATOM 750 N N . TYR A 1 95 ? -5.882 -0.212 -4.583 1.00 93.00 95 TYR A N 1
ATOM 751 C CA . TYR A 1 95 ? -5.361 -1.063 -5.657 1.00 93.00 95 TYR A CA 1
ATOM 752 C C . TYR A 1 95 ? -6.498 -1.582 -6.537 1.00 93.00 95 TYR A C 1
ATOM 754 O O . TYR A 1 95 ? -6.448 -1.414 -7.747 1.00 93.00 95 TYR A O 1
ATOM 762 N N . ARG A 1 96 ? -7.565 -2.139 -5.950 1.00 93.81 96 ARG A N 1
ATOM 763 C CA . ARG A 1 96 ? -8.713 -2.643 -6.722 1.00 93.81 96 ARG A CA 1
ATOM 764 C C . ARG A 1 96 ? -9.404 -1.555 -7.539 1.00 93.81 96 ARG A C 1
ATOM 766 O O . ARG A 1 96 ? -9.813 -1.835 -8.659 1.00 93.81 96 ARG A O 1
ATOM 773 N N . MET A 1 97 ? -9.511 -0.336 -7.008 1.00 93.62 97 MET A N 1
ATOM 774 C CA . MET A 1 97 ? -10.098 0.794 -7.737 1.00 93.62 97 MET A CA 1
ATOM 775 C C . MET A 1 97 ? -9.263 1.207 -8.957 1.00 93.62 97 MET A C 1
ATOM 777 O O . MET A 1 97 ? -9.837 1.592 -9.971 1.00 93.62 97 MET A O 1
ATOM 781 N N . LYS A 1 98 ? -7.929 1.112 -8.870 1.00 94.56 98 LYS A N 1
ATOM 782 C CA . LYS A 1 98 ? -6.998 1.503 -9.942 1.00 94.56 98 LYS A CA 1
ATOM 783 C C . LYS A 1 98 ? -6.439 0.337 -10.763 1.00 94.56 98 LYS A C 1
ATOM 785 O O . LYS A 1 98 ? -5.726 0.569 -11.732 1.00 94.56 98 LYS A O 1
ATOM 790 N N . ALA A 1 99 ? -6.779 -0.908 -10.431 1.00 94.56 99 ALA A N 1
ATOM 791 C CA . ALA A 1 99 ? -6.168 -2.097 -11.027 1.00 94.56 99 ALA A CA 1
ATOM 792 C C . ALA A 1 99 ? -6.252 -2.099 -12.559 1.00 94.56 99 ALA A C 1
ATOM 794 O O . ALA A 1 99 ? -5.256 -2.354 -13.222 1.00 94.56 99 ALA A O 1
ATOM 795 N N . ALA A 1 100 ? -7.411 -1.740 -13.119 1.00 96.25 100 ALA A N 1
ATOM 796 C CA . ALA A 1 100 ? -7.597 -1.687 -14.568 1.00 96.25 100 ALA A CA 1
ATOM 797 C C . ALA A 1 100 ? -6.743 -0.601 -15.247 1.00 96.25 100 ALA A C 1
ATOM 799 O O . ALA A 1 100 ? -6.327 -0.770 -16.387 1.00 96.25 100 ALA A O 1
ATOM 800 N N . GLU A 1 101 ? -6.493 0.522 -14.574 1.00 96.25 101 GLU A N 1
ATOM 801 C CA . GLU A 1 101 ? -5.615 1.583 -15.075 1.00 96.25 101 GLU A CA 1
ATOM 802 C C . GLU A 1 101 ? -4.154 1.123 -15.047 1.00 96.25 101 GLU A C 1
ATOM 804 O O . GLU A 1 101 ? -3.468 1.192 -16.065 1.00 96.25 101 GLU A O 1
ATOM 809 N N . TYR A 1 102 ? -3.714 0.560 -13.920 1.00 96.19 102 TYR A N 1
ATOM 810 C CA . TYR A 1 102 ? -2.357 0.043 -13.765 1.00 96.19 102 TYR A CA 1
ATOM 811 C C . TYR A 1 102 ? -2.041 -1.080 -14.757 1.00 96.19 102 TYR A C 1
ATOM 813 O O . TYR A 1 102 ? -0.976 -1.077 -15.370 1.00 96.19 102 TYR A O 1
ATOM 821 N N . GLU A 1 103 ? -2.975 -2.013 -14.964 1.00 96.56 103 GLU A N 1
ATOM 822 C CA . GLU A 1 103 ? -2.822 -3.100 -15.935 1.00 96.56 103 GLU A CA 1
ATOM 823 C C . GLU A 1 103 ? -2.654 -2.564 -17.366 1.00 96.56 103 GLU A C 1
ATOM 825 O O . GLU A 1 103 ? -1.796 -3.059 -18.095 1.00 96.56 103 GLU A O 1
ATOM 830 N N . ARG A 1 104 ? -3.395 -1.517 -17.760 1.00 97.06 104 ARG A N 1
ATOM 831 C CA . ARG A 1 104 ? -3.228 -0.887 -19.084 1.00 97.06 104 ARG A CA 1
ATOM 832 C C . ARG A 1 104 ? -1.854 -0.248 -19.248 1.00 97.06 104 ARG A C 1
ATOM 834 O O . ARG A 1 104 ? -1.234 -0.429 -20.291 1.00 97.06 104 ARG A O 1
ATOM 841 N N . VAL A 1 105 ? -1.379 0.480 -18.236 1.00 95.81 105 VAL A N 1
ATOM 842 C CA . VAL A 1 105 ? -0.051 1.113 -18.279 1.00 95.81 105 VAL A CA 1
ATOM 843 C C . VAL A 1 105 ? 1.037 0.047 -18.390 1.00 95.81 105 VAL A C 1
ATOM 845 O O . VAL A 1 105 ? 1.885 0.134 -19.272 1.00 95.81 105 VAL A O 1
ATOM 848 N N . VAL A 1 106 ? 0.968 -1.010 -17.576 1.00 96.06 106 VAL A N 1
ATOM 849 C CA . VAL A 1 106 ? 1.921 -2.128 -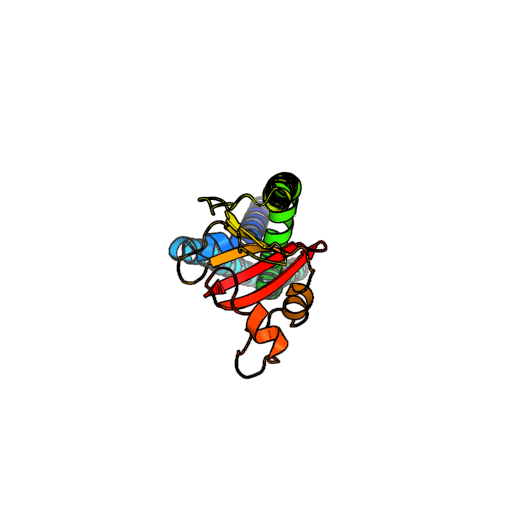17.646 1.00 96.06 106 VAL A CA 1
ATOM 850 C C . VAL A 1 106 ? 1.909 -2.793 -19.023 1.00 96.06 106 VAL A C 1
ATOM 852 O O . VAL A 1 106 ? 2.975 -3.070 -19.559 1.00 96.06 106 VAL A O 1
ATOM 855 N N . GLN A 1 107 ? 0.738 -3.016 -19.626 1.00 95.38 107 GLN A N 1
ATOM 856 C CA . GLN A 1 107 ? 0.641 -3.597 -20.971 1.00 95.38 107 GLN A CA 1
ATOM 857 C C . GLN A 1 107 ? 1.271 -2.699 -22.042 1.00 95.38 107 GLN A C 1
ATOM 859 O O . GLN A 1 107 ? 2.014 -3.192 -22.887 1.00 95.38 107 GLN A O 1
ATOM 864 N N . GLN A 1 108 ? 1.023 -1.388 -21.992 1.00 94.31 108 GLN A N 1
ATOM 865 C CA . GLN A 1 108 ? 1.636 -0.429 -22.918 1.00 94.31 108 GLN A CA 1
ATOM 866 C C . GLN A 1 108 ? 3.159 -0.381 -22.768 1.00 94.31 108 GLN A C 1
ATOM 868 O O . GLN A 1 108 ? 3.877 -0.266 -23.759 1.00 94.31 108 GLN A O 1
ATOM 873 N N . ILE A 1 109 ? 3.649 -0.463 -21.530 1.00 93.56 109 ILE A N 1
ATOM 874 C CA . ILE A 1 109 ? 5.080 -0.490 -21.232 1.00 93.56 109 ILE A CA 1
ATOM 875 C C . ILE A 1 109 ? 5.696 -1.797 -21.734 1.00 93.56 109 ILE A C 1
ATOM 877 O O . ILE A 1 109 ? 6.720 -1.763 -22.406 1.00 93.56 109 ILE A O 1
ATOM 881 N N . ALA A 1 110 ? 5.061 -2.939 -21.468 1.00 91.62 110 ALA A N 1
ATOM 882 C CA . ALA A 1 110 ? 5.543 -4.239 -21.920 1.00 91.62 110 ALA A CA 1
ATOM 883 C C . ALA A 1 110 ? 5.680 -4.292 -23.449 1.00 91.62 110 ALA A C 1
ATOM 885 O O . ALA A 1 110 ? 6.743 -4.653 -23.941 1.00 91.62 110 ALA A O 1
ATOM 886 N N . GLN A 1 111 ? 4.666 -3.825 -24.187 1.00 90.81 111 GLN A N 1
ATOM 887 C CA . GLN A 1 111 ? 4.709 -3.753 -25.654 1.00 90.81 111 GLN A CA 1
ATOM 888 C C . GLN A 1 111 ? 5.876 -2.892 -26.156 1.00 90.81 111 GLN A C 1
ATOM 890 O O . GLN A 1 111 ? 6.679 -3.340 -26.965 1.00 90.81 111 GLN A O 1
ATOM 895 N N . LYS A 1 112 ? 6.035 -1.680 -25.613 1.00 88.06 112 LYS A N 1
ATOM 896 C CA . LYS A 1 112 ? 7.143 -0.788 -25.995 1.00 88.06 112 LYS A CA 1
ATOM 897 C C . LYS A 1 112 ? 8.519 -1.363 -25.651 1.00 88.06 112 LYS A C 1
ATOM 899 O O . LYS A 1 112 ? 9.481 -1.124 -26.374 1.00 88.06 112 LYS A O 1
ATOM 904 N N . SER A 1 113 ? 8.618 -2.092 -24.541 1.00 86.50 113 SER A N 1
ATOM 905 C CA . SER A 1 113 ? 9.864 -2.730 -24.120 1.00 86.50 113 SER A CA 1
ATOM 906 C C . SER A 1 113 ? 10.250 -3.882 -25.048 1.00 86.50 113 SER A C 1
ATOM 908 O O . SER A 1 113 ? 11.439 -4.066 -25.299 1.00 86.50 113 SER A O 1
ATOM 910 N N . GLU A 1 114 ? 9.279 -4.647 -25.555 1.00 85.00 114 GLU A N 1
ATOM 911 C CA . GLU A 1 114 ? 9.509 -5.694 -26.563 1.00 85.00 114 GLU A CA 1
ATOM 912 C C . GLU A 1 114 ? 9.999 -5.099 -27.890 1.00 85.00 114 GLU A C 1
ATOM 914 O O . GLU A 1 114 ? 10.888 -5.665 -28.525 1.00 85.00 114 GLU A O 1
ATOM 919 N N . ASP A 1 115 ? 9.522 -3.902 -28.241 1.00 84.12 115 ASP A N 1
ATOM 920 C CA . ASP A 1 115 ? 9.999 -3.133 -29.398 1.00 84.12 115 ASP A CA 1
ATOM 921 C C . ASP A 1 115 ? 11.407 -2.524 -29.191 1.00 84.12 115 ASP A C 1
ATOM 923 O O . ASP A 1 115 ? 11.931 -1.827 -30.063 1.00 84.12 115 ASP A O 1
ATOM 927 N N . GLY A 1 116 ? 12.033 -2.753 -28.029 1.00 80.12 116 GLY A N 1
ATOM 928 C CA . GLY A 1 116 ? 13.355 -2.229 -27.677 1.00 80.12 116 GLY A CA 1
ATOM 929 C C . GLY A 1 116 ? 13.372 -0.731 -27.359 1.00 80.12 116 GLY A C 1
ATOM 930 O O . GLY A 1 116 ? 14.448 -0.136 -27.251 1.00 80.12 116 GLY A O 1
ATOM 931 N N . ALA A 1 117 ? 12.204 -0.099 -27.206 1.00 82.50 117 ALA A N 1
ATOM 932 C CA . ALA A 1 117 ? 12.120 1.307 -26.851 1.00 82.50 117 ALA A CA 1
ATOM 933 C C . ALA A 1 117 ? 12.458 1.506 -25.368 1.00 82.50 117 ALA A C 1
ATOM 935 O O . ALA A 1 117 ? 11.921 0.834 -24.486 1.00 82.50 117 ALA A O 1
ATOM 936 N N . ARG A 1 118 ? 13.316 2.490 -25.081 1.00 83.75 118 ARG A N 1
ATOM 937 C CA . ARG A 1 118 ? 13.527 2.966 -23.713 1.00 83.75 118 ARG A CA 1
ATOM 938 C C . ARG A 1 118 ? 12.271 3.691 -23.239 1.00 83.75 118 ARG A C 1
ATOM 940 O O . ARG A 1 118 ? 11.740 4.546 -23.946 1.00 83.75 118 ARG A O 1
ATOM 947 N N . ILE A 1 119 ? 11.815 3.351 -22.040 1.00 87.75 119 ILE A N 1
ATOM 948 C CA . ILE A 1 119 ? 10.608 3.928 -21.446 1.00 87.75 119 ILE A CA 1
ATOM 949 C C . ILE A 1 119 ? 11.034 4.795 -20.278 1.00 87.75 119 ILE A C 1
ATOM 951 O O . ILE A 1 119 ? 11.547 4.282 -19.287 1.00 87.75 119 ILE A O 1
ATOM 955 N N . ASP A 1 120 ? 10.829 6.099 -20.401 1.00 87.75 120 ASP A N 1
ATOM 956 C CA . ASP A 1 120 ? 11.164 7.031 -19.334 1.00 87.75 120 ASP A CA 1
ATOM 957 C C . ASP A 1 120 ? 10.101 7.012 -18.228 1.00 87.75 120 ASP A C 1
ATOM 959 O O . ASP A 1 120 ? 8.901 6.864 -18.482 1.00 87.75 120 ASP A O 1
ATOM 963 N N . SER A 1 121 ? 10.557 7.165 -16.984 1.00 88.50 121 SER A N 1
ATOM 964 C CA . SER A 1 121 ? 9.685 7.360 -15.825 1.00 88.50 121 SER A CA 1
ATOM 965 C C . SER A 1 121 ? 8.898 8.669 -15.951 1.00 88.50 121 SER A C 1
ATOM 967 O O . SER A 1 121 ? 9.372 9.651 -16.526 1.00 88.50 121 SER A O 1
ATOM 969 N N . THR A 1 122 ? 7.699 8.697 -15.379 1.00 90.44 122 THR A N 1
ATOM 970 C CA . THR A 1 122 ? 6.800 9.861 -15.373 1.00 90.44 122 THR A CA 1
ATOM 971 C C . THR A 1 122 ? 6.509 10.314 -13.941 1.00 90.44 122 THR A C 1
ATOM 973 O O . THR A 1 122 ? 6.992 9.720 -12.981 1.00 90.44 122 THR A O 1
ATOM 976 N N . SER A 1 123 ? 5.684 11.353 -13.777 1.00 85.88 123 SER A N 1
ATOM 977 C CA . SER A 1 123 ? 5.190 11.764 -12.457 1.00 85.88 123 SER A CA 1
ATOM 978 C C . SER A 1 123 ? 4.270 10.737 -11.792 1.00 85.88 123 SER A C 1
ATOM 980 O O . SER A 1 123 ? 4.020 10.857 -10.598 1.00 85.88 123 SER A O 1
ATOM 982 N N . ASP A 1 124 ? 3.745 9.765 -12.544 1.00 88.38 124 ASP A N 1
ATOM 983 C CA . ASP A 1 124 ? 2.746 8.813 -12.046 1.00 88.38 124 ASP A CA 1
ATOM 984 C C . ASP A 1 124 ? 3.331 7.414 -11.805 1.00 88.38 124 ASP A C 1
ATOM 986 O O . ASP A 1 124 ? 2.799 6.638 -11.001 1.00 88.38 124 ASP A O 1
ATOM 990 N N . TYR A 1 125 ? 4.428 7.080 -12.491 1.00 93.25 125 TYR A N 1
ATOM 991 C CA . TYR A 1 125 ? 5.092 5.788 -12.374 1.00 93.25 125 TYR A CA 1
ATOM 992 C C . TYR A 1 125 ? 6.580 5.844 -12.730 1.00 93.25 125 TYR A C 1
ATOM 994 O O . TYR A 1 125 ? 7.017 6.635 -13.565 1.00 93.25 125 TYR A O 1
ATOM 1002 N N . GLU A 1 126 ? 7.338 4.921 -12.150 1.00 93.88 126 GLU A N 1
ATOM 1003 C CA . GLU A 1 126 ? 8.748 4.675 -12.423 1.00 93.88 126 GLU A CA 1
ATOM 1004 C C . GLU A 1 126 ? 8.928 3.310 -13.092 1.00 93.88 126 GLU A C 1
ATOM 1006 O O . GLU A 1 126 ? 8.257 2.336 -12.736 1.00 93.88 126 GLU A O 1
ATOM 1011 N N . VAL A 1 127 ? 9.840 3.231 -14.062 1.00 94.44 127 VAL A N 1
ATOM 1012 C CA . VAL A 1 127 ? 10.166 1.984 -14.767 1.00 94.44 127 VAL A CA 1
ATOM 1013 C C . VAL A 1 127 ? 11.610 1.607 -14.477 1.00 94.44 127 VAL A C 1
ATOM 1015 O O . VAL A 1 127 ? 12.535 2.365 -14.775 1.00 94.44 127 VAL A O 1
ATOM 1018 N N . GLU A 1 128 ? 11.805 0.416 -13.919 1.00 91.06 128 GLU A N 1
ATOM 1019 C CA . GLU A 1 128 ? 13.133 -0.159 -13.759 1.00 91.06 128 GLU A CA 1
ATOM 1020 C C . GLU A 1 128 ? 13.558 -0.779 -15.090 1.00 91.06 128 GLU A C 1
ATOM 1022 O O . GLU A 1 128 ? 12.909 -1.691 -15.604 1.00 91.06 128 GLU A O 1
ATOM 1027 N N . GLN A 1 129 ? 14.630 -0.244 -15.677 1.00 84.56 129 GLN A N 1
ATOM 1028 C CA . GLN A 1 129 ? 15.150 -0.747 -16.944 1.00 84.56 129 GLN A CA 1
ATOM 1029 C C . GLN A 1 129 ? 15.859 -2.083 -16.717 1.00 84.56 129 GLN A C 1
ATOM 1031 O O . GLN A 1 129 ? 16.749 -2.176 -15.873 1.00 84.56 129 GLN A O 1
ATOM 1036 N N . GLY A 1 130 ? 15.518 -3.089 -17.518 1.00 81.19 130 GLY A N 1
ATOM 1037 C CA . GLY A 1 130 ? 16.168 -4.396 -17.493 1.00 81.19 130 GLY A CA 1
ATOM 1038 C C . GLY A 1 130 ? 15.178 -5.554 -17.473 1.00 81.19 130 GLY A C 1
ATOM 1039 O O . GLY A 1 130 ? 13.964 -5.369 -17.494 1.00 81.19 130 GLY A O 1
ATOM 1040 N N . SER A 1 131 ? 15.727 -6.768 -17.457 1.00 81.50 131 SER A N 1
ATOM 1041 C CA . SER A 1 131 ? 14.955 -7.989 -17.242 1.00 81.50 131 SER A CA 1
ATOM 1042 C C . SER A 1 131 ? 15.098 -8.411 -15.777 1.00 81.50 131 SER A C 1
ATOM 1044 O O . SER A 1 131 ? 16.235 -8.586 -15.332 1.00 81.50 131 SER A O 1
ATOM 1046 N N . PRO A 1 132 ? 14.000 -8.619 -15.034 1.00 90.69 132 PRO A N 1
ATOM 1047 C CA . PRO A 1 132 ? 12.603 -8.541 -15.468 1.00 90.69 132 PRO A CA 1
ATOM 1048 C C . PRO A 1 132 ? 12.045 -7.109 -15.464 1.00 90.69 132 PRO A C 1
ATOM 1050 O O . PRO A 1 132 ? 12.488 -6.260 -14.695 1.00 90.69 132 PRO A O 1
ATOM 1053 N N . LEU A 1 133 ? 11.015 -6.868 -16.284 1.00 91.88 133 LEU A N 1
ATOM 1054 C CA . LEU A 1 133 ? 10.294 -5.595 -16.291 1.00 91.88 133 LEU A CA 1
ATOM 1055 C C . LEU A 1 133 ? 9.618 -5.366 -14.934 1.00 91.88 133 LEU A C 1
ATOM 1057 O O . LEU A 1 133 ? 8.745 -6.148 -14.531 1.00 91.88 133 LEU A O 1
ATOM 1061 N N . ARG A 1 134 ? 9.963 -4.250 -14.282 1.00 95.25 134 ARG A N 1
ATOM 1062 C CA . ARG A 1 134 ? 9.278 -3.779 -13.075 1.00 95.25 134 ARG A CA 1
ATOM 1063 C C . ARG A 1 134 ? 8.775 -2.352 -13.250 1.00 95.25 134 ARG A C 1
ATOM 1065 O O . ARG A 1 134 ? 9.476 -1.481 -13.763 1.00 95.25 134 ARG A O 1
ATOM 1072 N N . VAL A 1 135 ? 7.543 -2.122 -12.805 1.00 96.38 135 VAL A N 1
ATOM 1073 C CA . VAL A 1 135 ? 6.872 -0.816 -12.886 1.00 96.38 135 VAL A CA 1
ATOM 1074 C C . VAL A 1 135 ? 6.338 -0.455 -11.510 1.00 96.38 135 VAL A C 1
ATOM 1076 O O . VAL A 1 135 ? 5.570 -1.223 -10.932 1.00 96.38 135 VAL A O 1
ATOM 1079 N N . ALA A 1 136 ? 6.723 0.704 -10.987 1.00 95.81 136 ALA A N 1
ATOM 1080 C CA . ALA A 1 136 ? 6.279 1.208 -9.695 1.00 95.81 136 ALA A CA 1
ATOM 1081 C C . ALA A 1 136 ? 5.346 2.407 -9.875 1.00 95.81 136 ALA A C 1
ATOM 1083 O O . ALA A 1 136 ? 5.739 3.428 -10.421 1.00 95.81 136 ALA A O 1
ATOM 1084 N N . PHE A 1 137 ? 4.120 2.311 -9.373 1.00 95.00 137 PHE A N 1
ATOM 1085 C CA . PHE A 1 137 ? 3.165 3.414 -9.321 1.00 95.00 137 PHE A CA 1
ATOM 1086 C C . PHE A 1 137 ? 3.292 4.131 -7.982 1.00 95.00 137 PHE A C 1
ATOM 1088 O O . PHE A 1 137 ? 3.176 3.496 -6.925 1.00 95.00 137 PHE A O 1
ATOM 1095 N N . LEU A 1 138 ? 3.502 5.446 -8.020 1.00 88.81 138 LEU A N 1
ATOM 1096 C CA . LEU A 1 138 ? 3.674 6.243 -6.808 1.00 88.81 138 LEU A CA 1
ATOM 1097 C C . LEU A 1 138 ? 2.394 6.223 -5.964 1.00 88.81 138 LEU A C 1
ATOM 1099 O O . LEU A 1 138 ? 1.286 6.470 -6.453 1.00 88.81 138 LEU A O 1
ATOM 1103 N N . TRP A 1 139 ? 2.540 5.909 -4.676 1.00 84.50 139 TRP A N 1
ATOM 1104 C CA . TRP A 1 139 ? 1.428 5.968 -3.738 1.00 84.50 139 TRP A CA 1
ATOM 1105 C C . TRP A 1 139 ? 1.224 7.405 -3.246 1.00 84.50 139 TRP A C 1
ATOM 1107 O O . TRP A 1 139 ? 2.212 8.069 -2.903 1.00 84.50 139 TRP A O 1
ATOM 1117 N N . PRO A 1 140 ? -0.029 7.889 -3.154 1.00 75.38 140 PRO A N 1
ATOM 1118 C CA . PRO A 1 140 ? -0.311 9.202 -2.594 1.00 75.38 140 PRO A CA 1
ATOM 1119 C C . PRO A 1 140 ? 0.277 9.362 -1.187 1.00 75.38 140 PRO A C 1
ATOM 1121 O O . PRO A 1 140 ? 0.278 8.436 -0.376 1.00 75.38 140 PRO A O 1
ATOM 1124 N N . GLY A 1 141 ? 0.838 10.543 -0.933 1.00 67.38 141 GLY A N 1
ATOM 1125 C CA . GLY A 1 141 ? 1.459 10.867 0.344 1.00 67.38 141 GLY A CA 1
ATOM 1126 C C . GLY A 1 141 ? 2.866 10.289 0.557 1.00 67.38 1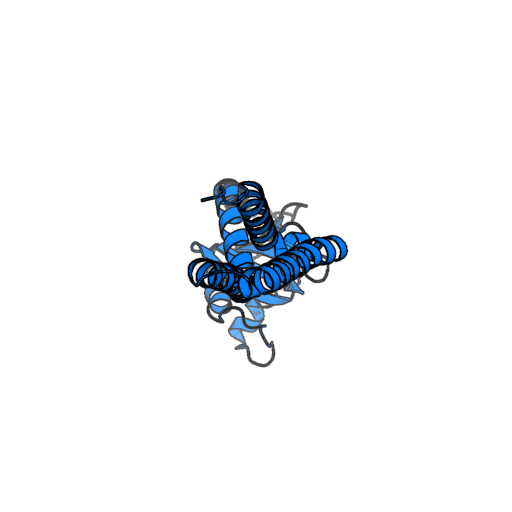41 GLY A C 1
ATOM 1127 O O . GLY A 1 141 ? 3.440 10.436 1.628 1.00 67.38 141 GLY A O 1
ATOM 1128 N N . SER A 1 142 ? 3.473 9.667 -0.450 1.00 68.25 142 SER A N 1
ATOM 1129 C CA . SER A 1 142 ? 4.900 9.333 -0.388 1.00 68.25 142 SER A CA 1
ATOM 1130 C C . SER A 1 142 ? 5.754 10.594 -0.198 1.00 68.25 142 SER A C 1
ATOM 1132 O O . SER A 1 142 ? 5.594 11.566 -0.935 1.00 68.25 142 SER A O 1
ATOM 1134 N N . VAL A 1 143 ? 6.656 10.580 0.786 1.00 66.06 143 VAL A N 1
ATOM 1135 C CA . VAL A 1 143 ? 7.670 11.630 1.000 1.00 66.06 143 VAL A CA 1
ATOM 1136 C C . VAL A 1 143 ? 8.993 11.128 0.422 1.00 66.06 143 VAL A C 1
ATOM 1138 O O . VAL A 1 143 ? 9.204 9.921 0.379 1.00 66.06 143 VAL A O 1
ATOM 1141 N N . VAL A 1 144 ? 9.868 12.034 -0.028 1.00 65.62 144 VAL A N 1
ATOM 1142 C CA . VAL A 1 144 ? 11.114 11.722 -0.763 1.00 65.62 144 VAL A CA 1
ATOM 1143 C C . VAL A 1 144 ? 11.903 10.554 -0.150 1.00 65.62 144 VAL A C 1
ATOM 1145 O O . VAL A 1 144 ? 12.211 9.612 -0.870 1.00 65.62 144 VAL A O 1
ATOM 1148 N N . ASP A 1 145 ? 12.121 10.561 1.169 1.00 65.94 145 ASP A N 1
ATOM 1149 C CA . ASP A 1 145 ? 12.942 9.549 1.866 1.00 65.94 145 ASP A CA 1
ATOM 1150 C C . ASP A 1 145 ? 12.142 8.345 2.404 1.00 65.94 145 ASP A C 1
ATOM 1152 O O . ASP A 1 145 ? 12.687 7.462 3.057 1.00 65.94 145 ASP A O 1
ATOM 1156 N N . ASN A 1 146 ? 10.819 8.338 2.225 1.00 75.00 146 ASN A N 1
ATOM 1157 C CA . ASN A 1 146 ? 9.926 7.266 2.667 1.00 75.00 146 ASN A CA 1
ATOM 1158 C C . ASN A 1 146 ? 8.759 7.178 1.690 1.00 75.00 146 ASN A C 1
ATOM 1160 O O . ASN A 1 146 ? 7.649 7.665 1.951 1.00 75.00 146 ASN A O 1
ATOM 1164 N N . ARG A 1 147 ? 9.028 6.575 0.534 1.00 86.69 147 ARG A N 1
ATOM 1165 C CA . ARG A 1 147 ? 8.019 6.414 -0.510 1.00 86.69 147 ARG A CA 1
ATOM 1166 C C . ARG A 1 147 ? 7.390 5.033 -0.452 1.00 86.69 147 ARG A C 1
ATOM 1168 O O . ARG A 1 147 ? 8.063 4.025 -0.240 1.00 86.69 147 ARG A O 1
ATOM 1175 N N . ALA A 1 148 ? 6.086 4.993 -0.665 1.00 89.62 148 ALA A N 1
ATOM 1176 C CA . ALA A 1 148 ? 5.338 3.766 -0.850 1.00 89.62 148 ALA A CA 1
ATOM 1177 C C . ALA A 1 148 ? 4.933 3.660 -2.320 1.00 89.62 148 ALA A C 1
ATOM 1179 O O . ALA A 1 148 ? 4.563 4.654 -2.946 1.00 89.62 148 ALA A O 1
ATOM 1180 N N . THR A 1 149 ? 4.996 2.463 -2.892 1.00 93.19 149 THR A N 1
ATOM 1181 C CA . THR A 1 149 ? 4.596 2.255 -4.286 1.00 93.19 149 THR A CA 1
ATOM 1182 C C . THR A 1 149 ? 3.849 0.943 -4.456 1.00 93.19 149 THR A C 1
ATOM 1184 O O . THR A 1 149 ? 4.033 -0.023 -3.707 1.00 93.19 149 THR A O 1
ATOM 1187 N N . ILE A 1 150 ? 2.975 0.916 -5.461 1.00 95.56 150 ILE A N 1
ATOM 1188 C CA . ILE A 1 150 ? 2.451 -0.337 -5.994 1.00 95.56 150 ILE A CA 1
ATOM 1189 C C . ILE A 1 150 ? 3.383 -0.782 -7.108 1.00 95.56 150 ILE A C 1
ATOM 1191 O O . ILE A 1 150 ? 3.503 -0.097 -8.117 1.00 95.56 150 ILE A O 1
ATOM 1195 N N . VAL A 1 151 ? 4.018 -1.932 -6.931 1.00 96.31 151 VAL A N 1
ATOM 1196 C CA . VAL A 1 151 ? 4.988 -2.479 -7.875 1.00 96.31 151 VAL A CA 1
ATOM 1197 C C . VAL A 1 151 ? 4.364 -3.642 -8.631 1.00 96.31 151 VAL A C 1
ATOM 1199 O O . VAL A 1 151 ? 3.824 -4.570 -8.027 1.00 96.31 151 VAL A O 1
ATOM 1202 N N . TYR A 1 152 ? 4.452 -3.596 -9.953 1.00 97.25 152 TYR A N 1
ATOM 1203 C CA . TYR A 1 152 ? 4.296 -4.759 -10.810 1.00 97.25 152 TYR A CA 1
ATOM 1204 C C . TYR A 1 152 ? 5.670 -5.376 -11.069 1.00 97.25 152 TYR A C 1
ATOM 1206 O O . TYR A 1 152 ? 6.578 -4.669 -11.502 1.00 97.25 152 TYR A O 1
ATOM 1214 N N . ASP A 1 153 ? 5.806 -6.677 -10.829 1.00 95.94 153 ASP A N 1
ATOM 1215 C CA . ASP A 1 153 ? 7.012 -7.449 -11.130 1.00 95.94 153 ASP A CA 1
ATOM 1216 C C . ASP A 1 153 ? 6.651 -8.657 -11.996 1.00 95.94 153 ASP A C 1
ATOM 1218 O O . ASP A 1 153 ? 6.023 -9.609 -11.529 1.00 95.94 153 ASP A O 1
ATOM 1222 N N . ALA A 1 154 ? 7.054 -8.619 -13.268 1.00 94.75 154 ALA A N 1
ATOM 1223 C CA . ALA A 1 154 ? 6.735 -9.668 -14.232 1.00 94.75 154 ALA A CA 1
ATOM 1224 C C . ALA A 1 154 ? 7.254 -11.058 -13.816 1.00 94.75 154 ALA A C 1
ATOM 1226 O O . ALA A 1 154 ? 6.633 -12.061 -14.171 1.00 94.75 154 ALA A O 1
ATOM 1227 N N . SER A 1 155 ? 8.355 -11.113 -13.059 1.00 93.62 155 SER A N 1
ATOM 1228 C CA . SER A 1 155 ? 9.020 -12.358 -12.650 1.00 93.62 155 SER A CA 1
ATOM 1229 C C . SER A 1 155 ? 8.455 -13.000 -11.381 1.00 93.62 155 SER A C 1
ATOM 1231 O O . SER A 1 155 ? 8.756 -14.158 -11.104 1.00 93.62 155 SER A O 1
ATOM 1233 N N . ASP A 1 156 ? 7.643 -12.266 -10.612 1.00 93.31 156 ASP A N 1
ATOM 1234 C CA . ASP A 1 156 ? 7.200 -12.653 -9.262 1.00 93.31 156 ASP A CA 1
ATOM 1235 C C . ASP A 1 156 ? 8.364 -12.838 -8.252 1.00 93.31 156 ASP A C 1
ATOM 1237 O O . ASP A 1 156 ? 8.152 -13.365 -7.159 1.00 93.31 156 ASP A O 1
ATOM 1241 N N . GLU A 1 157 ? 9.588 -12.383 -8.557 1.00 90.94 157 GLU A N 1
ATOM 1242 C CA . GLU A 1 157 ? 10.759 -12.457 -7.666 1.00 90.94 157 GLU A CA 1
ATOM 1243 C C . GLU A 1 157 ? 10.531 -11.703 -6.346 1.00 90.94 157 GLU A C 1
ATOM 1245 O O . GLU A 1 157 ? 10.950 -12.158 -5.275 1.00 90.94 157 GLU A O 1
ATOM 1250 N N . LEU A 1 158 ? 9.766 -10.603 -6.376 1.00 90.19 158 LEU A N 1
ATOM 1251 C CA . LEU A 1 158 ? 9.359 -9.877 -5.167 1.00 90.19 158 LEU A CA 1
ATOM 1252 C C . LEU A 1 158 ? 8.480 -10.714 -4.219 1.00 90.19 158 LEU A C 1
ATOM 1254 O O . LEU A 1 158 ? 8.284 -10.331 -3.060 1.00 90.19 158 LEU A O 1
ATOM 1258 N N . ALA A 1 159 ? 7.983 -11.887 -4.640 1.00 89.19 159 ALA A N 1
ATOM 1259 C CA . ALA A 1 159 ? 7.307 -12.826 -3.745 1.00 89.19 159 ALA A CA 1
ATOM 1260 C C . ALA A 1 159 ? 8.230 -13.300 -2.619 1.00 89.19 159 ALA A C 1
ATOM 1262 O O . ALA A 1 159 ? 7.755 -13.485 -1.494 1.00 89.19 159 ALA A O 1
ATOM 1263 N N . ALA A 1 160 ? 9.534 -13.435 -2.888 1.00 85.12 160 ALA A N 1
ATOM 1264 C CA . ALA A 1 160 ? 10.518 -13.795 -1.874 1.00 85.12 160 ALA A CA 1
ATOM 1265 C C . ALA A 1 160 ? 10.562 -12.740 -0.758 1.00 85.12 160 ALA A C 1
ATOM 1267 O O . ALA A 1 160 ? 10.454 -13.087 0.418 1.00 85.12 160 ALA A O 1
ATOM 1268 N N . LEU A 1 161 ? 10.592 -11.452 -1.118 1.00 8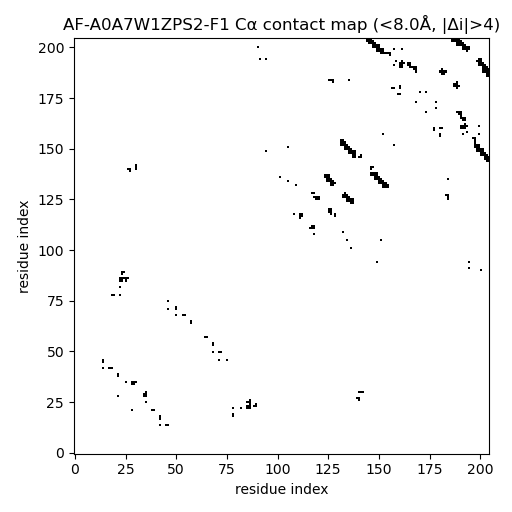2.81 161 LEU A N 1
ATOM 1269 C CA . LEU A 1 161 ? 10.544 -10.342 -0.161 1.00 82.81 161 LEU A CA 1
ATOM 1270 C C . LEU A 1 161 ? 9.204 -10.278 0.581 1.00 82.81 161 LEU A C 1
ATOM 1272 O O . LEU A 1 161 ? 9.172 -10.138 1.803 1.00 82.81 161 LEU A O 1
ATOM 1276 N N . ALA A 1 162 ? 8.091 -10.448 -0.135 1.00 81.69 162 ALA A N 1
ATOM 1277 C CA . ALA A 1 162 ? 6.755 -10.407 0.458 1.00 81.69 162 ALA A CA 1
ATOM 1278 C C . ALA A 1 162 ? 6.477 -11.568 1.431 1.00 81.69 162 ALA A C 1
ATOM 1280 O O . ALA A 1 162 ? 5.638 -11.443 2.330 1.00 81.69 162 ALA A O 1
ATOM 1281 N N . SER A 1 163 ? 7.169 -12.701 1.268 1.00 74.00 163 SER A N 1
ATOM 1282 C CA . SER A 1 163 ? 7.048 -13.862 2.155 1.00 74.00 163 SER A CA 1
ATOM 1283 C C . SER A 1 163 ? 7.608 -13.594 3.559 1.00 74.00 163 SER A C 1
ATOM 1285 O O . SER A 1 163 ? 7.129 -14.167 4.545 1.00 74.00 163 SER A O 1
ATOM 1287 N N . VAL A 1 164 ? 8.538 -12.638 3.680 1.00 71.12 164 VAL A N 1
ATOM 1288 C CA . VAL A 1 164 ? 9.102 -12.152 4.946 1.00 71.12 164 VAL A CA 1
ATOM 1289 C C . VAL A 1 164 ? 8.113 -11.172 5.597 1.00 71.12 164 VAL A C 1
ATOM 1291 O O . VAL A 1 164 ? 8.385 -9.988 5.763 1.00 71.12 164 VAL A O 1
ATOM 1294 N N . LYS A 1 165 ? 6.911 -11.672 5.926 1.00 57.75 165 LYS A N 1
ATOM 1295 C CA . LYS A 1 165 ? 5.722 -10.948 6.428 1.00 57.75 165 LYS A CA 1
ATOM 1296 C C . LYS A 1 165 ? 6.020 -9.634 7.168 1.00 57.75 165 LYS A C 1
ATOM 1298 O O . LYS A 1 165 ? 6.120 -9.631 8.397 1.00 57.75 165 LYS A O 1
ATOM 1303 N N . GLY A 1 166 ? 6.066 -8.520 6.436 1.00 53.91 166 GLY A N 1
ATOM 1304 C CA . GLY A 1 166 ? 6.033 -7.166 6.997 1.00 53.91 166 GLY A CA 1
ATOM 1305 C C . GLY A 1 166 ? 7.099 -6.853 8.052 1.00 53.91 166 GLY A C 1
ATOM 1306 O O . GLY A 1 166 ? 6.898 -5.939 8.854 1.00 53.91 166 GLY A O 1
ATOM 1307 N N . ARG A 1 167 ? 8.190 -7.626 8.117 1.00 58.16 167 ARG A N 1
ATOM 1308 C CA . ARG A 1 167 ? 9.326 -7.301 8.982 1.00 58.16 167 ARG A CA 1
ATOM 1309 C C . ARG A 1 167 ? 10.218 -6.340 8.218 1.00 58.16 167 ARG A C 1
ATOM 1311 O O . ARG A 1 167 ? 10.424 -6.530 7.025 1.00 58.16 167 ARG A O 1
ATOM 1318 N N . ILE A 1 168 ? 10.726 -5.332 8.921 1.00 60.09 168 ILE A N 1
ATOM 1319 C CA . ILE A 1 168 ? 11.770 -4.454 8.395 1.00 60.09 168 ILE A CA 1
ATOM 1320 C C . ILE A 1 168 ? 12.908 -5.364 7.938 1.00 60.09 168 ILE A C 1
ATOM 1322 O O . ILE A 1 168 ? 13.439 -6.138 8.743 1.00 60.09 168 ILE A O 1
ATOM 1326 N N . LEU A 1 169 ? 13.196 -5.332 6.639 1.00 64.44 169 LEU A N 1
ATOM 1327 C CA . LEU A 1 169 ? 14.267 -6.112 6.044 1.00 64.44 169 LEU A CA 1
ATOM 1328 C C . LEU A 1 169 ? 15.590 -5.592 6.606 1.00 64.44 169 LEU A C 1
ATOM 1330 O O . LEU A 1 169 ? 16.042 -4.498 6.284 1.00 64.44 169 LEU A O 1
ATOM 1334 N N . ASP A 1 170 ? 16.189 -6.371 7.501 1.00 63.75 170 ASP A N 1
ATOM 1335 C CA . ASP A 1 170 ? 17.537 -6.118 7.991 1.00 63.75 170 ASP A CA 1
ATOM 1336 C C . ASP A 1 170 ? 18.517 -6.619 6.927 1.00 63.75 170 ASP A C 1
ATOM 1338 O O . ASP A 1 170 ? 18.696 -7.828 6.760 1.00 63.75 170 ASP A O 1
ATOM 1342 N N . ALA A 1 171 ? 19.135 -5.693 6.190 1.00 56.88 171 ALA A N 1
ATOM 1343 C CA . ALA A 1 171 ? 20.062 -5.987 5.094 1.00 56.88 171 ALA A CA 1
ATOM 1344 C C . ALA A 1 171 ? 21.226 -6.922 5.498 1.00 56.88 171 ALA A C 1
ATOM 1346 O O . ALA A 1 171 ? 21.834 -7.567 4.634 1.00 56.88 171 ALA A O 1
ATOM 1347 N N . ALA A 1 172 ? 21.525 -7.036 6.800 1.00 57.94 172 ALA A N 1
ATOM 1348 C CA . ALA A 1 172 ? 22.532 -7.950 7.337 1.00 57.94 172 ALA A CA 1
ATOM 1349 C C . ALA A 1 172 ? 22.062 -9.417 7.435 1.00 57.94 172 ALA A C 1
ATOM 1351 O O . ALA A 1 172 ? 22.898 -10.315 7.499 1.00 57.94 172 ALA A O 1
ATOM 1352 N N . LYS A 1 173 ? 20.747 -9.675 7.448 1.00 57.69 173 LYS A N 1
ATOM 1353 C CA . LYS A 1 173 ? 20.147 -11.016 7.630 1.00 57.69 173 LYS A CA 1
ATOM 1354 C C . LYS A 1 173 ? 19.489 -11.580 6.375 1.00 57.69 173 LYS A C 1
ATOM 1356 O O . LYS A 1 173 ? 18.972 -12.695 6.400 1.00 57.69 173 LYS A O 1
ATOM 1361 N N . VAL A 1 174 ? 19.463 -10.797 5.308 1.00 63.72 174 VAL A N 1
ATOM 1362 C CA . VAL A 1 174 ? 18.842 -11.148 4.037 1.00 63.72 174 VAL A CA 1
ATOM 1363 C C . VAL A 1 174 ? 19.873 -11.867 3.164 1.00 63.72 174 VAL A C 1
ATOM 1365 O O . VAL A 1 174 ? 20.996 -11.386 3.015 1.00 63.72 174 VAL A O 1
ATOM 1368 N N . ASP A 1 175 ? 19.497 -13.031 2.625 1.00 66.50 175 ASP A N 1
ATOM 1369 C CA . ASP A 1 175 ? 20.337 -13.824 1.719 1.00 66.50 175 ASP A CA 1
ATOM 1370 C C . ASP A 1 175 ? 20.859 -12.951 0.563 1.00 66.50 175 ASP A C 1
ATOM 1372 O O . ASP A 1 175 ? 20.168 -12.060 0.065 1.00 66.50 175 ASP A O 1
ATOM 1376 N N . SER A 1 176 ? 22.089 -13.211 0.131 1.00 66.44 176 SER A N 1
ATOM 1377 C CA . SER A 1 176 ? 22.773 -12.525 -0.967 1.00 66.44 176 SER A CA 1
ATOM 1378 C C . SER A 1 176 ? 21.922 -12.400 -2.240 1.00 66.44 176 SER A C 1
ATOM 1380 O O . SER A 1 176 ? 21.917 -11.338 -2.858 1.00 66.44 176 SER A O 1
ATOM 1382 N N . ASN A 1 177 ? 21.125 -13.424 -2.568 1.00 65.19 177 ASN A N 1
ATOM 1383 C CA . ASN A 1 177 ? 20.206 -13.424 -3.714 1.00 65.19 177 ASN A CA 1
ATOM 1384 C C . ASN A 1 177 ? 19.007 -12.474 -3.552 1.00 65.19 177 ASN A C 1
ATOM 1386 O O . ASN A 1 177 ? 18.426 -12.027 -4.532 1.00 65.19 177 ASN A O 1
ATOM 1390 N N . ILE A 1 178 ? 18.628 -12.154 -2.316 1.00 70.00 178 ILE A N 1
ATOM 1391 C CA . ILE A 1 178 ? 17.519 -11.246 -2.001 1.00 70.00 178 ILE A CA 1
ATOM 1392 C C . ILE A 1 178 ? 18.031 -9.798 -1.893 1.00 70.00 178 ILE A C 1
ATOM 1394 O O . ILE A 1 178 ? 17.271 -8.843 -2.055 1.00 70.00 178 ILE A O 1
ATOM 1398 N N . ARG A 1 179 ? 19.338 -9.608 -1.668 1.00 70.94 179 ARG A N 1
ATOM 1399 C CA . ARG A 1 179 ? 19.952 -8.281 -1.557 1.00 70.94 179 ARG A CA 1
ATOM 1400 C C . ARG A 1 179 ? 19.850 -7.477 -2.858 1.00 70.94 179 ARG A C 1
ATOM 1402 O O . ARG A 1 179 ? 19.592 -6.281 -2.786 1.00 70.94 179 ARG A O 1
ATOM 1409 N N . SER A 1 180 ? 19.968 -8.109 -4.026 1.00 73.50 180 SER A N 1
ATOM 1410 C CA . SER A 1 180 ? 19.736 -7.430 -5.313 1.00 73.50 180 SER A CA 1
ATOM 1411 C C . SER A 1 180 ? 18.286 -6.954 -5.457 1.00 73.50 180 SER A C 1
ATOM 1413 O O . SER A 1 180 ? 18.052 -5.825 -5.867 1.00 73.50 180 SER A O 1
ATOM 1415 N N . LEU A 1 181 ? 17.313 -7.761 -5.022 1.00 79.31 181 LEU A N 1
ATOM 1416 C CA . LEU A 1 181 ? 15.890 -7.395 -5.013 1.00 79.31 181 LEU A CA 1
ATOM 1417 C C . LEU A 1 181 ? 15.558 -6.303 -3.988 1.00 79.31 181 LEU A C 1
ATOM 1419 O O . LEU A 1 181 ? 14.533 -5.635 -4.102 1.00 79.31 181 LEU A O 1
ATOM 1423 N N . SER A 1 182 ? 16.406 -6.127 -2.972 1.00 79.94 182 SER A N 1
ATOM 1424 C CA . SER A 1 182 ? 16.220 -5.087 -1.961 1.00 79.94 182 SER A CA 1
ATOM 1425 C C . SER A 1 182 ? 16.590 -3.690 -2.457 1.00 79.94 182 SER A C 1
ATOM 1427 O O . SER A 1 182 ? 16.189 -2.730 -1.816 1.00 79.94 182 SER A O 1
ATOM 1429 N N . GLN A 1 183 ? 17.296 -3.556 -3.585 1.00 85.88 183 GLN A N 1
ATOM 1430 C CA . GLN A 1 183 ? 17.702 -2.272 -4.163 1.00 85.88 183 GLN A CA 1
ATOM 1431 C C . GLN A 1 183 ? 17.118 -2.104 -5.561 1.00 85.88 183 GLN A C 1
ATOM 1433 O O . GLN A 1 183 ? 17.788 -2.351 -6.558 1.00 85.88 183 GLN A O 1
ATOM 1438 N N . ILE A 1 184 ? 15.860 -1.676 -5.619 1.00 90.06 184 ILE A N 1
ATOM 1439 C CA . ILE A 1 184 ? 15.133 -1.456 -6.874 1.00 90.06 184 ILE A CA 1
ATOM 1440 C C . ILE A 1 184 ? 14.559 -0.041 -6.902 1.00 90.06 184 ILE A C 1
ATOM 1442 O O . ILE A 1 184 ? 14.311 0.571 -5.857 1.00 90.06 184 ILE A O 1
ATOM 1446 N N . PHE A 1 185 ? 14.382 0.507 -8.105 1.00 90.69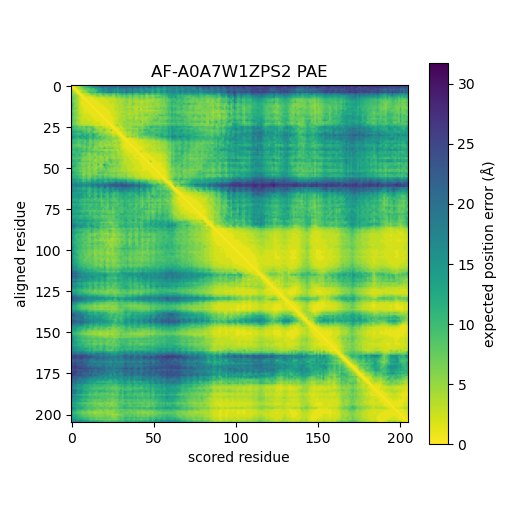 185 PHE A N 1
ATOM 1447 C CA . PHE A 1 185 ? 13.942 1.897 -8.318 1.00 90.69 185 PHE A CA 1
ATOM 1448 C C . PHE A 1 185 ? 14.842 2.955 -7.636 1.00 90.69 185 PHE A C 1
ATOM 1450 O O . PHE A 1 185 ? 14.414 4.072 -7.361 1.00 90.69 185 PHE A O 1
ATOM 1457 N N . GLY A 1 186 ? 16.099 2.626 -7.323 1.00 87.88 186 GLY A N 1
ATOM 1458 C CA . GLY A 1 186 ? 17.035 3.551 -6.670 1.00 87.88 186 GLY A CA 1
ATOM 1459 C C . GLY A 1 186 ? 16.812 3.765 -5.167 1.00 87.88 186 GLY A C 1
ATOM 1460 O O . GLY A 1 186 ? 17.345 4.728 -4.627 1.00 87.88 186 GLY A O 1
ATOM 1461 N N . GLY A 1 187 ? 16.047 2.895 -4.496 1.00 88.31 187 GLY A N 1
ATOM 1462 C CA . GLY A 1 187 ? 15.862 2.918 -3.039 1.00 88.31 187 GLY A CA 1
ATOM 1463 C C . GLY A 1 187 ? 15.957 1.522 -2.421 1.00 88.31 187 GLY A C 1
ATOM 1464 O O . GLY A 1 187 ? 15.939 0.517 -3.134 1.00 88.31 187 GLY A O 1
ATOM 1465 N N . ASN A 1 188 ? 16.041 1.450 -1.090 1.00 88.75 188 ASN A N 1
ATOM 1466 C CA . ASN A 1 188 ? 16.062 0.170 -0.376 1.00 88.75 188 ASN A CA 1
ATOM 1467 C C . ASN A 1 188 ? 14.646 -0.250 0.029 1.00 88.75 188 ASN A C 1
ATOM 1469 O O . ASN A 1 188 ? 13.973 0.469 0.765 1.00 88.75 188 ASN A O 1
ATOM 1473 N N . VAL A 1 189 ? 14.206 -1.438 -0.388 1.00 88.56 189 VAL A N 1
ATOM 1474 C CA . VAL A 1 189 ? 12.936 -2.033 0.041 1.00 88.56 189 VAL A CA 1
ATOM 1475 C C . VAL A 1 189 ? 13.012 -2.341 1.537 1.00 88.56 189 VAL A C 1
ATOM 1477 O O . VAL A 1 189 ? 13.754 -3.221 1.968 1.00 88.56 189 VAL A O 1
ATOM 1480 N N . ILE A 1 190 ? 12.203 -1.648 2.334 1.00 85.38 190 ILE A N 1
ATOM 1481 C CA . ILE A 1 190 ? 12.104 -1.859 3.787 1.00 85.38 190 ILE A CA 1
ATOM 1482 C C . ILE A 1 190 ? 11.083 -2.951 4.089 1.00 85.38 190 ILE A C 1
ATOM 1484 O O . ILE A 1 190 ? 11.268 -3.798 4.963 1.00 85.38 190 ILE A O 1
ATOM 1488 N N . VAL A 1 191 ? 9.956 -2.879 3.386 1.00 85.31 191 VAL A N 1
ATOM 1489 C CA . VAL A 1 191 ? 8.772 -3.697 3.606 1.00 85.31 191 VAL A CA 1
ATOM 1490 C C . VAL A 1 191 ? 8.129 -3.935 2.257 1.00 85.31 191 VAL A C 1
ATOM 1492 O O . VAL A 1 191 ? 7.957 -2.990 1.493 1.00 85.31 191 VAL A O 1
ATOM 1495 N N . CYS A 1 192 ? 7.706 -5.166 1.984 1.00 88.19 192 CYS A N 1
ATOM 1496 C CA . CYS A 1 192 ? 6.865 -5.426 0.831 1.00 88.19 192 CYS A CA 1
ATOM 1497 C C . CYS A 1 192 ? 5.761 -6.443 1.137 1.00 88.19 192 CYS A C 1
ATOM 1499 O O . CYS A 1 192 ? 5.948 -7.387 1.905 1.00 88.19 192 CYS A O 1
ATOM 1501 N N . TYR A 1 193 ? 4.586 -6.227 0.551 1.00 89.81 193 TYR A N 1
ATOM 1502 C CA . TYR A 1 193 ? 3.414 -7.081 0.695 1.00 89.81 193 TYR A CA 1
ATOM 1503 C C . TYR A 1 193 ? 2.882 -7.472 -0.672 1.00 89.81 193 TYR A C 1
ATOM 1505 O O . TYR A 1 193 ? 2.745 -6.633 -1.556 1.00 89.81 193 TYR A O 1
ATOM 1513 N N . ARG A 1 194 ? 2.483 -8.732 -0.830 1.00 92.69 194 ARG A N 1
ATOM 1514 C CA . ARG A 1 194 ? 1.776 -9.161 -2.037 1.00 92.69 194 ARG A CA 1
ATOM 1515 C C . ARG A 1 194 ? 0.336 -8.644 -2.006 1.00 92.69 194 ARG A C 1
ATOM 1517 O O . ARG A 1 194 ? -0.368 -8.810 -1.003 1.00 92.69 194 ARG A O 1
ATOM 1524 N N . LEU A 1 195 ? -0.098 -8.034 -3.106 1.00 92.69 195 LEU A N 1
ATOM 1525 C CA . LEU A 1 195 ? -1.475 -7.586 -3.309 1.00 92.69 195 LEU A CA 1
ATOM 1526 C C . LEU A 1 195 ? -2.281 -8.632 -4.078 1.00 92.69 195 LEU A C 1
ATOM 1528 O O . LEU A 1 195 ? -3.312 -9.093 -3.584 1.00 92.69 195 LEU A O 1
ATOM 1532 N N . LYS A 1 196 ? -1.803 -9.013 -5.272 1.00 94.44 196 LYS A N 1
ATOM 1533 C CA . LYS A 1 196 ? -2.445 -9.985 -6.173 1.00 94.44 196 LYS A CA 1
ATOM 1534 C C . LYS A 1 196 ? -1.457 -10.440 -7.247 1.00 94.44 196 LYS A C 1
ATOM 1536 O O . LYS A 1 196 ? -1.029 -9.615 -8.041 1.00 94.44 196 LYS A O 1
ATOM 1541 N N . LYS A 1 197 ? -1.180 -11.747 -7.365 1.00 94.19 197 LYS A N 1
ATOM 1542 C CA . LYS A 1 197 ? -0.228 -12.280 -8.367 1.00 94.19 197 LYS A CA 1
ATOM 1543 C C . LYS A 1 197 ? 1.072 -11.445 -8.360 1.00 94.19 197 LYS A C 1
ATOM 1545 O O . LYS A 1 197 ? 1.607 -11.225 -7.280 1.00 94.19 197 LYS A O 1
ATOM 1550 N N . ASN A 1 198 ? 1.461 -10.906 -9.508 1.00 96.50 198 ASN A N 1
ATOM 1551 C CA . ASN A 1 198 ? 2.650 -10.095 -9.765 1.00 96.50 198 ASN A CA 1
ATOM 1552 C C . ASN A 1 198 ? 2.560 -8.646 -9.238 1.00 96.50 198 ASN A C 1
ATOM 1554 O O . ASN A 1 198 ? 3.376 -7.805 -9.603 1.00 96.50 198 ASN A O 1
ATOM 1558 N N . TRP A 1 199 ? 1.542 -8.322 -8.435 1.00 97.06 199 TRP A N 1
ATOM 1559 C CA . TRP A 1 199 ? 1.345 -6.999 -7.847 1.00 97.06 199 TRP A CA 1
ATOM 1560 C C . TRP A 1 199 ? 1.707 -6.985 -6.372 1.00 97.06 199 TRP A C 1
ATOM 1562 O O . TRP A 1 199 ? 1.207 -7.795 -5.578 1.00 97.06 199 TRP A O 1
ATOM 1572 N N . TYR A 1 200 ? 2.490 -5.983 -6.004 1.00 95.25 200 TYR A N 1
ATOM 1573 C CA . TYR A 1 200 ? 3.066 -5.804 -4.688 1.00 95.25 200 TYR A CA 1
ATOM 1574 C C . TYR A 1 200 ? 2.874 -4.374 -4.198 1.00 95.25 200 TYR A C 1
ATOM 1576 O O . TYR A 1 200 ? 2.715 -3.448 -4.984 1.00 95.25 200 TYR A O 1
ATOM 1584 N N . TYR A 1 201 ? 2.887 -4.198 -2.886 1.00 93.19 201 TYR A N 1
ATOM 1585 C CA . TYR A 1 201 ? 2.942 -2.904 -2.225 1.00 93.19 201 TYR A CA 1
ATOM 1586 C C . TYR A 1 201 ? 4.224 -2.848 -1.410 1.00 93.19 201 TYR A C 1
ATOM 1588 O O . TYR A 1 201 ? 4.346 -3.585 -0.427 1.00 93.19 201 TYR A O 1
ATOM 1596 N N . CYS A 1 202 ? 5.169 -2.015 -1.835 1.00 91.31 202 CYS A N 1
ATOM 1597 C CA . CYS A 1 202 ? 6.483 -1.923 -1.217 1.00 91.31 202 CYS A CA 1
ATOM 1598 C C . CYS A 1 202 ? 6.749 -0.508 -0.672 1.00 91.31 202 CYS A C 1
ATOM 1600 O O . CYS A 1 202 ? 6.254 0.485 -1.205 1.00 91.31 202 CYS A O 1
ATOM 1602 N N . TYR A 1 203 ? 7.549 -0.435 0.391 1.00 89.19 203 TYR A N 1
ATOM 1603 C CA . TYR A 1 203 ? 8.081 0.793 0.980 1.00 89.19 203 TYR A CA 1
ATOM 1604 C C . TYR A 1 203 ? 9.578 0.883 0.731 1.00 89.19 203 TYR A C 1
ATOM 1606 O O . TYR A 1 203 ? 10.280 -0.116 0.907 1.00 89.19 203 TYR A O 1
ATOM 1614 N N . PHE A 1 204 ? 10.044 2.083 0.404 1.00 89.00 204 PHE A N 1
ATOM 1615 C CA . PHE A 1 204 ? 11.432 2.377 0.081 1.00 89.00 204 PHE A CA 1
ATOM 1616 C C . PHE A 1 204 ? 11.975 3.499 0.968 1.00 89.00 204 PHE A C 1
ATOM 1618 O O . PHE A 1 204 ? 11.245 4.463 1.216 1.00 89.00 204 PHE A O 1
ATOM 1625 N N . THR A 1 205 ? 13.238 3.371 1.388 1.00 83.81 205 THR A N 1
ATOM 1626 C CA . THR A 1 205 ? 14.098 4.498 1.807 1.00 83.81 205 THR A CA 1
ATOM 1627 C C . THR A 1 205 ? 14.994 4.945 0.672 1.00 83.81 205 THR A C 1
ATOM 1629 O O . THR A 1 205 ? 15.515 4.023 -0.009 1.00 83.81 205 THR A O 1
#

pLDDT: mean 79.81, std 11.45, range [47.53, 97.25]

Radius of gyration: 22.74 Å; Cα contacts (8 Å, |Δi|>4): 219; chains: 1; bounding box: 63×31×68 Å

Sequence (205 aa):
MKNAPKSYLLLIFVWLFFSLACFIFSHELLVMWPVAVACFGTVYLGGLGLCVYGCLLSWKVAAKRRSFLLLAFVALFLTVALWKQGNYVGVQVRYRMKAAEYERVVQQIAQKSEDGARIDSTSDYEVEQGSPLRVAFLWPGSVVDNRATIVYDASDELAALASVKGRILDAAKVDSNIRSLSQIFGGNVIVCYRLKKNWYYCYFT

Solvent-accessible surface area (backbone atoms only — not comparable to full-atom values): 11314 Å² total; per-residue (Å²): 134,82,78,77,65,70,66,58,61,51,53,50,51,52,49,52,51,52,45,52,50,50,40,46,41,42,66,55,29,52,60,44,49,69,57,28,52,52,53,51,46,49,46,50,52,50,50,50,49,52,50,53,52,44,52,65,55,41,76,77,48,68,74,79,54,52,60,53,52,51,50,54,51,50,50,55,50,47,54,64,72,40,41,78,56,28,46,55,51,35,50,52,53,54,46,64,76,42,40,74,58,54,52,51,53,51,51,56,49,51,55,40,48,74,72,69,48,86,70,80,61,57,98,60,35,43,53,46,88,60,90,65,54,33,40,34,32,67,36,84,64,46,42,95,71,52,32,38,27,44,32,40,35,78,74,46,66,65,53,65,55,25,67,52,70,70,45,75,59,50,79,90,78,50,55,76,82,52,51,61,70,28,55,52,88,89,25,40,49,38,33,32,38,74,73,55,89,46,28,30,43,36,32,28,70

Foldseek 3Di:
DPDDPPVVVVLVVVLLVLLLVCLLCVLLVVLVVVSNCVSVVCSVVSLVCNLVVLVVVVVPDDPVSVVVSVVSVVSVVCSVVCSVVSPVVSVLVVCVVCVVVVVVVVVVVVVCVVVVHDDCADPQWHWFPDPPTKIWGWDPSADPQKTKTKMFTPVCPCVVQQVVPFAQDDCVPDDPVCNVVQQTPNFGWRHKHDNDRRIIITITD